Protein AF-A0A7Y2FXY5-F1 (afdb_monomer_lite)

Foldseek 3Di:
DDPPPDDDLVRQLVVLVVQLVVLLVVCLVVVDDDCPDPSNVSNLVSCLSNCDVQQPCLVPLQAFRPSNLVVLQLADFPLVVQAQEEAEDEPDCCVVDPFDWTARNVHGWTWGDPDRHYIYTHDDPPSVVSSSVSSSVSSVVSNVVSLQVLQADPVSHGDPLRVVLCCLVVPDCPDPRPVQSNLVSVCSSNVHDSVD

Radius of gyration: 19.38 Å; chains: 1; bounding box: 42×64×47 Å

Secondary structure (DSSP, 8-state):
-----PPPHHHHHHHHHHHHHHHHHHHHHHT---TTSHHHHHHHHHHHHH--GGGTTTT-SS---HHHHHHHHTTS-TTGGG-SEEEEE-SSSGGGSSPPEE--TTS---EEE-SSSEEEEE-SSTHHHHHHHHHHHHHHHHHHHHHHHHTB-TTSSB-HHHHHHHHHHHS-TTS---HHHHHHHHHHHHT--TT-

pLDDT: mean 89.62, std 10.59, range [41.66, 97.62]

Sequence (196 aa):
MGEFTSRTRAQESRAAIERIYIAMRHLFIRGSYKPMGVSGEALRKSLITLSPEIYGSIADEEKVEVNGLLYVMERLPQGIEECRYIRMVSREGLDNSHFKVITPPKRVRNCYRVDDEQMFIEMTRGRSDIYDILTHLTFIYNEAEKIRRNSLNLRGEPNQDWQKLEELVLGDGSKKIKDEQAYAYLSSILGRTYDE

Structure (mmCIF, N/CA/C/O backbone):
data_AF-A0A7Y2FXY5-F1
#
_entry.id   AF-A0A7Y2FXY5-F1
#
loop_
_atom_site.group_PDB
_atom_site.id
_atom_site.type_symbol
_atom_site.label_atom_id
_atom_site.label_alt_id
_atom_site.label_comp_id
_atom_site.label_asym_id
_atom_site.label_entity_id
_atom_site.label_seq_id
_atom_site.pdbx_PDB_ins_code
_atom_site.Cartn_x
_atom_site.Cartn_y
_atom_site.Cartn_z
_atom_site.occupancy
_atom_site.B_iso_or_equiv
_atom_site.auth_seq_id
_atom_site.auth_comp_id
_atom_site.auth_asym_id
_atom_site.auth_atom_id
_atom_site.pdbx_PDB_model_num
ATOM 1 N N . MET A 1 1 ? 9.613 39.578 17.117 1.00 41.66 1 MET A N 1
ATOM 2 C CA . MET A 1 1 ? 9.142 38.190 16.914 1.00 41.66 1 MET A CA 1
ATOM 3 C C . MET A 1 1 ? 8.723 38.079 15.464 1.00 41.66 1 MET A C 1
ATOM 5 O O . MET A 1 1 ? 7.822 38.802 15.073 1.00 41.66 1 MET A O 1
ATOM 9 N N . GLY A 1 2 ? 9.452 37.312 14.650 1.00 45.62 2 GLY A N 1
ATOM 10 C CA . GLY A 1 2 ? 9.095 37.132 13.242 1.00 45.62 2 GLY A CA 1
ATOM 11 C C . GLY A 1 2 ? 7.838 36.276 13.134 1.00 45.62 2 GLY A C 1
ATOM 12 O O . GLY A 1 2 ? 7.790 35.199 13.726 1.00 45.62 2 GLY A O 1
ATOM 13 N N . GLU A 1 3 ? 6.830 36.762 12.415 1.00 47.81 3 GLU A N 1
ATOM 14 C CA . GLU A 1 3 ? 5.676 35.962 12.014 1.00 47.81 3 GLU A CA 1
ATOM 15 C C . GLU A 1 3 ? 6.168 34.783 11.168 1.00 47.81 3 GLU A C 1
ATOM 17 O O . GLU A 1 3 ? 6.641 34.954 10.042 1.00 47.81 3 GLU A O 1
ATOM 22 N N . PHE A 1 4 ? 6.075 33.570 11.712 1.00 54.31 4 PHE A N 1
ATOM 23 C CA . PHE A 1 4 ? 6.178 32.360 10.908 1.00 54.31 4 PHE A CA 1
ATOM 24 C C . PHE A 1 4 ? 4.943 32.305 10.007 1.00 54.31 4 PHE A C 1
ATOM 26 O O . PHE A 1 4 ? 3.876 31.856 10.416 1.00 54.31 4 PHE A O 1
ATOM 33 N N . THR A 1 5 ? 5.079 32.790 8.776 1.00 60.00 5 THR A N 1
ATOM 34 C CA . THR A 1 5 ? 4.068 32.610 7.736 1.00 60.00 5 THR A CA 1
ATOM 35 C C . THR A 1 5 ? 3.964 31.116 7.435 1.00 60.00 5 THR A C 1
ATOM 37 O O . THR A 1 5 ? 4.888 30.512 6.884 1.00 60.00 5 THR A O 1
ATOM 40 N N . SER A 1 6 ? 2.856 30.490 7.843 1.00 71.00 6 SER A N 1
ATOM 41 C CA . SER A 1 6 ? 2.585 29.093 7.506 1.00 71.00 6 SER A CA 1
ATOM 42 C C . SER A 1 6 ? 2.530 28.956 5.988 1.00 71.00 6 SER A C 1
ATOM 44 O O . SER A 1 6 ? 1.876 29.756 5.312 1.00 71.00 6 SER A O 1
ATOM 46 N N . ARG A 1 7 ? 3.211 27.949 5.442 1.00 78.94 7 ARG A N 1
ATOM 47 C CA . ARG A 1 7 ? 3.185 27.688 4.000 1.00 78.94 7 ARG A CA 1
ATOM 48 C C . ARG A 1 7 ? 1.756 27.421 3.543 1.00 78.94 7 ARG A C 1
ATOM 50 O O . ARG A 1 7 ? 0.971 26.796 4.248 1.00 78.94 7 ARG A O 1
ATOM 57 N N . THR A 1 8 ? 1.424 27.873 2.340 1.00 89.69 8 THR A N 1
ATOM 58 C CA . THR A 1 8 ? 0.128 27.547 1.741 1.00 89.69 8 THR A CA 1
ATOM 59 C C . THR A 1 8 ? 0.109 26.086 1.287 1.00 89.69 8 THR A C 1
ATOM 61 O O . THR A 1 8 ? 1.143 25.532 0.903 1.00 89.69 8 THR A O 1
ATOM 64 N N . ARG A 1 9 ? -1.077 25.467 1.227 1.00 88.56 9 ARG A N 1
ATOM 65 C CA . ARG A 1 9 ? -1.250 24.089 0.726 1.00 88.56 9 ARG A CA 1
ATOM 66 C C . ARG A 1 9 ? -0.611 23.870 -0.652 1.00 88.56 9 ARG A C 1
ATOM 68 O O . ARG A 1 9 ? -0.025 22.821 -0.920 1.00 88.56 9 ARG A O 1
ATOM 75 N N . ALA A 1 10 ? -0.684 24.879 -1.520 1.00 89.94 10 ALA A N 1
ATOM 76 C CA . ALA A 1 10 ? -0.067 24.850 -2.842 1.00 89.94 10 ALA A CA 1
ATOM 77 C C . ALA A 1 10 ? 1.470 24.811 -2.771 1.00 89.94 10 ALA A C 1
ATOM 79 O O . ALA A 1 10 ? 2.103 24.068 -3.521 1.00 89.94 10 ALA A O 1
ATOM 80 N N . GLN A 1 11 ? 2.077 25.577 -1.859 1.00 91.81 11 GLN A N 1
ATOM 81 C CA . GLN A 1 11 ? 3.525 25.549 -1.631 1.00 91.81 11 GLN A CA 1
ATOM 82 C C . GLN A 1 11 ? 3.975 24.200 -1.062 1.00 91.81 11 GLN A C 1
ATOM 84 O O . GLN A 1 11 ? 4.981 23.654 -1.513 1.00 91.81 11 GLN A O 1
ATOM 89 N N . GLU A 1 12 ? 3.220 23.633 -0.120 1.00 92.19 12 GLU A N 1
ATOM 90 C CA . GLU A 1 12 ? 3.510 22.309 0.442 1.00 92.19 12 GLU A CA 1
ATOM 91 C C . GLU A 1 12 ? 3.426 21.203 -0.606 1.00 92.19 12 GLU A C 1
ATOM 93 O O . GLU A 1 12 ? 4.320 20.361 -0.678 1.00 92.19 12 GLU A O 1
ATOM 98 N N . SER A 1 13 ? 2.397 21.245 -1.455 1.00 92.62 13 SER A N 1
ATOM 99 C CA . SER A 1 13 ? 2.203 20.273 -2.534 1.00 92.62 13 SER A CA 1
ATOM 100 C C . SER A 1 13 ? 3.342 20.338 -3.552 1.00 92.62 13 SER A C 1
ATOM 102 O O . SER A 1 13 ? 3.905 19.306 -3.909 1.00 92.62 13 SER A O 1
ATOM 104 N N . ARG A 1 14 ? 3.756 21.545 -3.968 1.00 93.88 14 ARG A N 1
ATOM 105 C CA . ARG A 1 14 ? 4.912 21.727 -4.867 1.00 93.88 14 ARG A CA 1
ATOM 106 C C . ARG A 1 14 ? 6.199 21.182 -4.252 1.00 93.88 14 ARG A C 1
ATOM 108 O O . ARG A 1 14 ? 6.887 20.388 -4.887 1.00 93.88 14 ARG A O 1
ATOM 115 N N . ALA A 1 15 ? 6.475 21.530 -2.996 1.00 95.31 15 ALA A N 1
ATOM 116 C CA . ALA A 1 15 ? 7.649 21.027 -2.288 1.00 95.31 15 ALA A CA 1
ATOM 117 C C . ALA A 1 15 ? 7.614 19.496 -2.116 1.00 95.31 15 ALA A C 1
ATOM 119 O O . ALA A 1 15 ? 8.651 18.839 -2.188 1.00 95.31 15 ALA A O 1
ATOM 120 N N . ALA A 1 16 ? 6.435 18.907 -1.895 1.00 95.06 16 ALA A N 1
ATOM 121 C CA . ALA A 1 16 ? 6.270 17.460 -1.810 1.00 95.06 16 ALA A CA 1
ATOM 122 C C . ALA A 1 16 ? 6.549 16.771 -3.155 1.00 95.06 16 ALA A C 1
ATOM 124 O O . ALA A 1 16 ? 7.275 15.779 -3.174 1.00 95.06 16 ALA A O 1
ATOM 125 N N . ILE A 1 17 ? 6.052 17.318 -4.270 1.00 94.44 17 ILE A N 1
ATOM 126 C CA . ILE A 1 17 ? 6.331 16.812 -5.625 1.00 94.44 17 ILE A CA 1
ATOM 127 C C . ILE A 1 17 ? 7.835 16.833 -5.913 1.00 94.44 17 ILE A C 1
ATOM 129 O O . ILE A 1 17 ? 8.390 15.832 -6.366 1.00 94.44 17 ILE A O 1
ATOM 133 N N . GLU A 1 18 ? 8.515 17.938 -5.601 1.00 94.94 18 GLU A N 1
ATOM 134 C CA . GLU A 1 18 ? 9.968 18.050 -5.775 1.00 94.94 18 GLU A CA 1
ATOM 135 C C . GLU A 1 18 ? 10.722 17.009 -4.939 1.00 94.94 18 GLU A C 1
ATOM 137 O O . GLU A 1 18 ? 11.609 16.322 -5.453 1.00 94.94 18 GLU A O 1
ATOM 142 N N . ARG A 1 19 ? 10.340 16.827 -3.667 1.00 94.56 19 ARG A N 1
ATOM 143 C CA . ARG A 1 19 ? 10.942 15.805 -2.796 1.00 94.56 19 ARG A CA 1
ATOM 144 C C . ARG A 1 19 ? 10.714 14.389 -3.315 1.00 94.56 19 ARG A C 1
ATOM 146 O O . ARG A 1 19 ? 11.655 13.598 -3.299 1.00 94.56 19 ARG A O 1
ATOM 153 N N . ILE A 1 20 ? 9.507 14.074 -3.793 1.00 94.06 20 ILE A N 1
ATOM 154 C CA . ILE A 1 20 ? 9.190 12.780 -4.416 1.00 94.06 20 ILE A CA 1
ATOM 155 C C . ILE A 1 20 ? 10.102 12.553 -5.622 1.00 94.06 20 ILE A C 1
ATOM 157 O O . ILE A 1 20 ? 10.754 11.513 -5.704 1.00 94.06 20 ILE A O 1
ATOM 161 N N . TYR A 1 21 ? 10.206 13.537 -6.516 1.00 92.25 21 TYR A N 1
ATOM 162 C CA . TYR A 1 21 ? 11.034 13.438 -7.715 1.00 92.25 21 TYR A CA 1
ATOM 163 C C . TYR A 1 21 ? 12.514 13.198 -7.381 1.00 92.25 21 TYR A C 1
ATOM 165 O O . TYR A 1 21 ? 13.145 12.293 -7.933 1.00 92.25 21 TYR A O 1
ATOM 173 N N . ILE A 1 22 ? 13.062 13.961 -6.430 1.00 91.94 22 ILE A N 1
ATOM 174 C CA . ILE A 1 22 ? 14.447 13.804 -5.966 1.00 91.94 22 ILE A CA 1
ATOM 175 C C . ILE A 1 22 ? 14.650 12.414 -5.345 1.00 91.94 22 ILE A C 1
ATOM 177 O O . ILE A 1 22 ? 15.579 11.701 -5.733 1.00 91.94 22 ILE A O 1
ATOM 181 N N . ALA A 1 23 ? 13.769 11.992 -4.433 1.00 91.94 23 ALA A N 1
ATOM 182 C CA . ALA A 1 23 ? 13.853 10.686 -3.779 1.00 91.94 23 ALA A CA 1
ATOM 183 C C . ALA A 1 23 ? 13.800 9.537 -4.797 1.00 91.94 23 ALA A C 1
ATOM 185 O O . ALA A 1 23 ? 14.655 8.650 -4.771 1.00 91.94 23 ALA A O 1
ATOM 186 N N . MET A 1 24 ? 12.862 9.583 -5.746 1.00 91.88 24 MET A N 1
ATOM 187 C CA . MET A 1 24 ? 12.746 8.592 -6.816 1.00 91.88 24 MET A CA 1
ATOM 188 C C . MET A 1 24 ? 13.985 8.554 -7.715 1.00 91.88 24 MET A C 1
ATOM 190 O O . MET A 1 24 ? 14.428 7.470 -8.093 1.00 91.88 24 MET A O 1
ATOM 194 N N . ARG A 1 25 ? 14.593 9.706 -8.02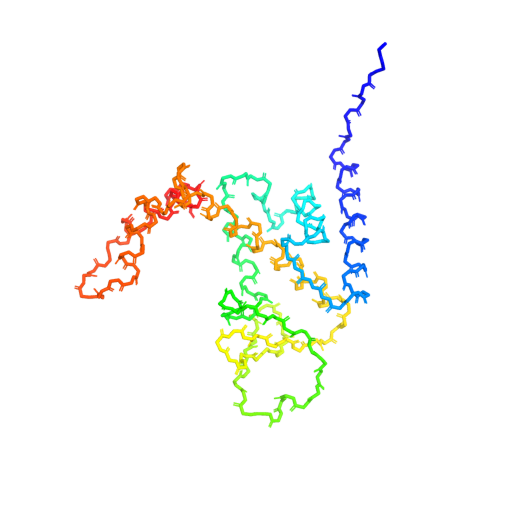9 1.00 90.88 25 ARG A N 1
ATOM 195 C CA . ARG A 1 25 ? 15.847 9.757 -8.798 1.00 90.88 25 ARG A CA 1
ATOM 196 C C . ARG A 1 25 ? 16.993 9.068 -8.054 1.00 90.88 25 ARG A C 1
ATOM 198 O O . ARG A 1 25 ? 17.746 8.318 -8.672 1.00 90.88 25 ARG A O 1
ATOM 205 N N . HIS A 1 26 ? 17.113 9.279 -6.744 1.00 89.75 26 HIS A N 1
ATOM 206 C CA . HIS A 1 26 ? 18.115 8.586 -5.931 1.00 89.75 26 HIS A CA 1
ATOM 207 C C . HIS A 1 26 ? 17.866 7.076 -5.860 1.00 89.75 26 HIS A C 1
ATOM 209 O O . HIS A 1 26 ? 18.810 6.300 -6.000 1.00 89.75 26 HIS A O 1
ATOM 215 N N . LEU A 1 27 ? 16.610 6.653 -5.690 1.00 89.50 27 LEU A N 1
ATOM 216 C CA . LEU A 1 27 ? 16.233 5.236 -5.691 1.00 89.50 27 LEU A CA 1
ATOM 217 C C . LEU A 1 27 ? 16.549 4.567 -7.032 1.00 89.50 27 LEU A C 1
ATOM 219 O O . LEU A 1 27 ? 17.080 3.460 -7.044 1.00 89.50 27 LEU A O 1
ATOM 223 N N . PHE A 1 28 ? 16.296 5.262 -8.144 1.00 87.94 28 PHE A N 1
ATOM 224 C CA . PHE A 1 28 ? 16.641 4.792 -9.484 1.00 87.94 28 PHE A CA 1
ATOM 225 C C . PHE A 1 28 ? 18.149 4.555 -9.636 1.00 87.94 28 PHE A C 1
ATOM 227 O O . PHE A 1 28 ? 18.553 3.487 -10.078 1.00 87.94 28 PHE A O 1
ATOM 234 N N . ILE A 1 29 ? 18.982 5.518 -9.223 1.00 87.50 29 ILE A N 1
ATOM 235 C CA . ILE A 1 29 ? 20.450 5.387 -9.285 1.00 87.50 29 ILE A CA 1
ATOM 236 C C . ILE A 1 29 ? 20.939 4.243 -8.385 1.00 87.50 29 ILE A C 1
ATOM 238 O O . ILE A 1 29 ? 21.861 3.519 -8.745 1.00 87.50 29 ILE A O 1
ATOM 242 N N . ARG A 1 30 ? 20.319 4.073 -7.213 1.00 89.12 30 ARG A N 1
ATOM 243 C CA . ARG A 1 30 ? 20.680 3.032 -6.244 1.00 89.12 30 ARG A CA 1
ATOM 244 C C . ARG A 1 30 ? 20.240 1.627 -6.672 1.00 89.12 30 ARG A C 1
ATOM 246 O O . ARG A 1 30 ? 20.821 0.652 -6.205 1.00 89.12 30 ARG A O 1
ATOM 253 N N . GLY A 1 31 ? 19.181 1.513 -7.474 1.00 89.12 31 GLY A N 1
ATOM 254 C CA . GLY A 1 31 ? 18.621 0.233 -7.920 1.00 89.12 31 GLY A CA 1
ATOM 255 C C . GLY A 1 31 ? 17.929 -0.584 -6.820 1.00 89.12 31 GLY A C 1
ATOM 256 O O . GLY A 1 31 ? 17.706 -1.777 -6.991 1.00 89.12 31 GLY A O 1
ATOM 257 N N . SER A 1 32 ? 17.607 0.018 -5.669 1.00 89.44 32 SER A N 1
ATOM 258 C CA . SER A 1 32 ? 16.889 -0.667 -4.586 1.00 89.44 32 SER A CA 1
ATOM 259 C C . SER A 1 32 ? 16.031 0.288 -3.761 1.00 89.44 32 SER A C 1
ATOM 261 O O . SER A 1 32 ? 16.403 1.437 -3.513 1.00 89.44 32 SER A O 1
ATOM 263 N N . TYR A 1 33 ? 14.882 -0.214 -3.306 1.00 91.44 33 TYR A N 1
ATOM 264 C CA . TYR A 1 33 ? 13.920 0.508 -2.481 1.00 91.44 33 TYR A CA 1
ATOM 265 C C . TYR A 1 33 ? 13.570 -0.318 -1.243 1.00 91.44 33 TYR A C 1
ATOM 267 O O . TYR A 1 33 ? 13.284 -1.507 -1.336 1.00 91.44 33 TYR A O 1
ATOM 275 N N . LYS A 1 34 ? 13.620 0.327 -0.075 1.00 91.25 34 LYS A N 1
ATOM 276 C CA . LYS A 1 34 ? 13.158 -0.225 1.201 1.00 91.25 34 LYS A CA 1
ATOM 277 C C . LYS A 1 34 ? 12.239 0.816 1.842 1.00 91.25 34 LYS A C 1
ATOM 279 O O . LYS A 1 34 ? 12.764 1.863 2.229 1.00 91.25 34 LYS A O 1
ATOM 284 N N . PRO A 1 35 ? 10.926 0.561 1.965 1.00 86.81 35 PRO A N 1
ATOM 285 C CA . PRO A 1 35 ? 9.965 1.529 2.501 1.00 86.81 35 PRO A CA 1
ATOM 286 C C . PRO A 1 35 ? 10.348 2.077 3.879 1.00 86.81 35 PRO A C 1
ATOM 288 O O . PRO A 1 35 ? 10.271 3.279 4.099 1.00 86.81 35 PRO A O 1
ATOM 291 N N . MET A 1 36 ? 10.850 1.211 4.767 1.00 85.75 36 MET A N 1
ATOM 292 C CA . MET A 1 36 ? 11.303 1.573 6.121 1.00 85.75 36 MET A CA 1
ATOM 293 C C . MET A 1 36 ? 12.760 2.070 6.184 1.00 85.75 36 MET A C 1
ATOM 295 O O . MET A 1 36 ? 13.299 2.302 7.261 1.00 85.75 36 MET A O 1
ATOM 299 N N . GLY A 1 37 ? 13.445 2.196 5.044 1.00 86.50 37 GLY A N 1
ATOM 300 C CA . GLY A 1 37 ? 14.784 2.783 4.979 1.00 86.50 37 GLY A CA 1
ATOM 301 C C . GLY A 1 37 ? 14.734 4.307 4.851 1.00 86.50 37 GLY A C 1
ATOM 302 O O . GLY A 1 37 ? 13.708 4.868 4.485 1.00 86.50 37 GLY A O 1
ATOM 303 N N . VAL A 1 38 ? 15.870 4.986 5.044 1.00 80.75 38 VAL A N 1
ATOM 304 C CA . VAL A 1 38 ? 15.972 6.464 4.988 1.00 80.75 38 VAL A CA 1
ATOM 305 C C . VAL A 1 38 ? 15.343 7.066 3.720 1.00 80.75 38 VAL A C 1
ATOM 307 O O . VAL A 1 38 ? 14.570 8.017 3.790 1.00 80.75 38 VAL A O 1
ATOM 310 N N . SER A 1 39 ? 15.640 6.500 2.545 1.00 75.50 39 SER A N 1
ATOM 311 C CA . SER A 1 39 ? 15.075 6.972 1.271 1.00 75.50 39 SER A CA 1
ATOM 312 C C . SER A 1 39 ? 13.587 6.638 1.113 1.00 75.50 39 SER A C 1
ATOM 314 O O . SER A 1 39 ? 12.874 7.367 0.428 1.00 75.50 39 SER A O 1
ATOM 316 N N . GLY A 1 40 ? 13.119 5.548 1.731 1.00 88.25 40 GLY A N 1
ATOM 317 C CA . GLY A 1 40 ? 11.709 5.172 1.721 1.00 88.25 40 GLY A CA 1
ATOM 318 C C . GLY A 1 40 ? 10.871 6.075 2.611 1.00 88.25 40 GLY A C 1
ATOM 319 O O . GLY A 1 40 ? 9.837 6.565 2.171 1.00 88.25 40 GLY A O 1
ATOM 320 N N . GLU A 1 41 ? 11.392 6.416 3.784 1.00 91.06 41 GLU A N 1
ATOM 321 C CA . GLU A 1 41 ? 10.775 7.352 4.719 1.00 91.06 41 GLU A CA 1
ATOM 322 C C . GLU A 1 41 ? 10.542 8.732 4.087 1.00 91.06 41 GLU A C 1
ATOM 324 O O . GLU A 1 41 ? 9.465 9.317 4.215 1.00 91.06 41 GLU A O 1
ATOM 329 N N . ALA A 1 42 ? 11.525 9.237 3.332 1.00 91.38 42 ALA A N 1
ATOM 330 C CA . ALA A 1 42 ? 11.392 10.496 2.601 1.00 91.38 42 ALA A CA 1
ATOM 331 C C . ALA A 1 42 ? 10.257 10.452 1.560 1.00 91.38 42 ALA A C 1
ATOM 333 O O . ALA A 1 42 ? 9.497 11.418 1.430 1.00 91.38 42 ALA A O 1
ATOM 334 N N . LEU A 1 43 ? 10.128 9.332 0.839 1.00 94.12 43 LEU A N 1
ATOM 335 C CA . LEU A 1 43 ? 9.079 9.134 -0.159 1.00 94.12 43 LEU A CA 1
ATOM 336 C C . LEU A 1 43 ? 7.698 8.996 0.499 1.00 94.12 43 LEU A C 1
ATOM 338 O O . LEU A 1 43 ? 6.764 9.676 0.079 1.00 94.12 43 LEU A O 1
ATOM 342 N N . ARG A 1 44 ? 7.588 8.206 1.575 1.00 95.12 44 ARG A N 1
ATOM 343 C CA . ARG A 1 44 ? 6.360 8.025 2.368 1.00 95.12 44 ARG A CA 1
ATOM 344 C C . ARG A 1 44 ? 5.820 9.347 2.901 1.00 95.12 44 ARG A C 1
ATOM 346 O O . ARG A 1 44 ? 4.678 9.702 2.613 1.00 95.12 44 ARG A O 1
ATOM 353 N N . LYS A 1 45 ? 6.657 10.112 3.612 1.00 94.75 45 LYS A N 1
ATOM 354 C CA . LYS A 1 45 ? 6.284 11.420 4.179 1.00 94.75 45 LYS A CA 1
ATOM 355 C C . LYS A 1 45 ? 5.883 12.419 3.106 1.00 94.75 45 LYS A C 1
ATOM 357 O O . LYS A 1 45 ? 4.929 13.174 3.287 1.00 94.75 45 LYS A O 1
ATOM 362 N N . SER A 1 46 ? 6.600 12.430 1.983 1.00 95.56 46 SER A N 1
ATOM 363 C CA . SER A 1 46 ? 6.273 13.336 0.884 1.00 95.56 46 SER A CA 1
ATOM 364 C C . SER A 1 46 ? 4.966 12.944 0.198 1.00 95.56 46 SER A C 1
ATOM 366 O O . SER A 1 46 ? 4.205 13.838 -0.152 1.00 95.56 46 SER A O 1
ATOM 368 N N . LEU A 1 47 ? 4.658 11.649 0.075 1.00 95.81 47 LEU A N 1
ATOM 369 C CA . LEU A 1 47 ? 3.378 11.180 -0.459 1.00 95.81 47 LEU A CA 1
ATOM 370 C C . LEU A 1 47 ? 2.202 11.551 0.459 1.00 95.81 47 LEU A C 1
ATOM 372 O O . LEU A 1 47 ? 1.202 12.065 -0.032 1.00 95.81 47 LEU A O 1
ATOM 376 N N . ILE A 1 48 ? 2.354 11.384 1.778 1.00 95.94 48 ILE A N 1
ATOM 377 C CA . ILE A 1 48 ? 1.368 11.838 2.777 1.00 95.94 48 ILE A CA 1
ATOM 378 C C . ILE A 1 48 ? 1.177 13.356 2.694 1.00 95.94 48 ILE A C 1
ATOM 380 O O . ILE A 1 48 ? 0.054 13.836 2.604 1.00 95.94 48 ILE A O 1
ATOM 384 N N . THR A 1 49 ? 2.276 14.120 2.646 1.00 95.94 49 THR A N 1
ATOM 385 C CA . THR A 1 49 ? 2.211 15.586 2.514 1.00 95.94 49 THR A CA 1
ATOM 386 C C . THR A 1 49 ? 1.487 15.984 1.233 1.00 95.94 49 THR A C 1
ATOM 388 O O . THR A 1 49 ? 0.655 16.889 1.250 1.00 95.94 49 THR A O 1
ATOM 391 N N . LEU A 1 50 ? 1.792 15.320 0.115 1.00 95.88 50 LEU A N 1
ATOM 392 C CA . LEU A 1 50 ? 1.144 15.580 -1.165 1.00 95.88 50 LEU A CA 1
ATOM 393 C C . LEU A 1 50 ? -0.359 15.293 -1.097 1.00 95.88 50 LEU A C 1
ATOM 395 O O . LEU A 1 50 ? -1.121 16.031 -1.711 1.00 95.88 50 LEU A O 1
ATOM 399 N N . SER A 1 51 ? -0.768 14.277 -0.328 1.00 94.56 51 SER A N 1
ATOM 400 C CA . SER A 1 51 ? -2.148 13.793 -0.194 1.00 94.56 51 SER A CA 1
ATOM 401 C C . SER A 1 51 ? -2.900 13.823 -1.531 1.00 94.56 51 SER A C 1
ATOM 403 O O . SER A 1 51 ? -3.830 14.619 -1.684 1.00 94.56 51 SER A O 1
ATOM 405 N N . PRO A 1 52 ? -2.449 13.050 -2.543 1.00 93.25 52 PRO A N 1
ATOM 406 C CA . PRO A 1 52 ? -3.093 13.038 -3.851 1.00 93.25 52 PRO A CA 1
ATOM 407 C C . PRO A 1 52 ? -4.581 12.719 -3.724 1.00 93.25 52 PRO A C 1
ATOM 409 O O . PRO A 1 52 ? -4.951 11.856 -2.938 1.00 93.25 52 PRO A O 1
ATOM 412 N N . GLU A 1 53 ? -5.415 13.344 -4.552 1.00 92.12 53 GLU A N 1
ATOM 413 C CA . GLU A 1 53 ? -6.874 13.147 -4.537 1.00 92.12 53 GLU A CA 1
ATOM 414 C C . GLU A 1 53 ? -7.282 11.669 -4.663 1.00 92.12 53 GLU A C 1
ATOM 416 O O . GLU A 1 53 ? -8.189 11.206 -3.982 1.00 92.12 53 GLU A O 1
ATOM 421 N N . ILE A 1 54 ? -6.548 10.897 -5.471 1.00 89.50 54 ILE A N 1
ATOM 422 C CA . ILE A 1 54 ? -6.772 9.454 -5.657 1.00 89.50 54 ILE A CA 1
ATOM 423 C C . ILE A 1 54 ? -6.483 8.606 -4.404 1.00 89.50 54 ILE A C 1
ATOM 425 O O . ILE A 1 54 ? -6.837 7.432 -4.372 1.00 89.50 54 ILE A O 1
ATOM 429 N N . TYR A 1 55 ? -5.815 9.177 -3.399 1.00 91.12 55 TYR A N 1
ATOM 430 C CA . TYR A 1 55 ? -5.466 8.549 -2.126 1.00 91.12 55 TYR A CA 1
ATOM 431 C C . TYR A 1 55 ? -6.102 9.339 -0.971 1.00 91.12 55 TYR A C 1
ATOM 433 O O . TYR A 1 55 ? -5.414 9.713 -0.025 1.00 91.12 55 TYR A O 1
ATOM 441 N N . GLY A 1 56 ? -7.403 9.623 -1.088 1.00 89.25 56 GLY A N 1
ATOM 442 C CA . GLY A 1 56 ? -8.213 10.478 -0.209 1.00 89.25 56 GLY A CA 1
ATOM 443 C C . GLY A 1 56 ? -7.724 10.626 1.237 1.00 89.25 56 GLY A C 1
ATOM 444 O O . GLY A 1 56 ? -7.209 11.683 1.603 1.00 89.25 56 GLY A O 1
ATOM 445 N N . SER A 1 57 ? -7.859 9.579 2.055 1.00 94.12 57 SER A N 1
ATOM 446 C CA . SER A 1 57 ? -7.525 9.567 3.486 1.00 94.12 57 SER A CA 1
ATOM 447 C C . SER A 1 57 ? -6.084 9.150 3.797 1.00 94.12 57 SER A C 1
ATOM 449 O O . SER A 1 57 ? -5.785 8.764 4.925 1.00 94.12 57 SER A O 1
ATOM 451 N N . ILE A 1 58 ? -5.149 9.225 2.844 1.00 95.50 58 ILE A N 1
ATOM 452 C CA . ILE A 1 58 ? -3.749 8.822 3.081 1.00 95.50 58 ILE A CA 1
ATOM 453 C C . ILE A 1 58 ? -3.099 9.584 4.246 1.00 95.50 58 ILE A C 1
ATOM 455 O O . ILE A 1 58 ? -2.259 9.022 4.945 1.00 95.50 58 ILE A O 1
ATOM 459 N N . ALA A 1 59 ? -3.492 10.842 4.462 1.00 95.56 59 ALA A N 1
ATOM 460 C CA . ALA A 1 59 ? -2.981 11.682 5.542 1.00 95.56 59 ALA A CA 1
ATOM 461 C C . ALA A 1 59 ? -3.691 11.481 6.889 1.00 95.56 59 ALA A C 1
ATOM 463 O O . ALA A 1 59 ? -3.200 11.986 7.896 1.00 95.56 59 ALA A O 1
ATOM 464 N N . ASP A 1 60 ? -4.812 10.759 6.916 1.00 96.25 60 ASP A N 1
ATOM 465 C CA . ASP A 1 60 ? -5.453 10.348 8.161 1.00 96.25 60 ASP A CA 1
ATOM 466 C C . ASP A 1 60 ? -4.623 9.231 8.800 1.00 96.25 60 ASP A C 1
ATOM 468 O O . ASP A 1 60 ? -4.216 8.280 8.126 1.00 96.25 60 ASP A O 1
ATOM 472 N N . GLU A 1 61 ? -4.321 9.362 10.087 1.00 92.75 61 GLU A N 1
ATOM 473 C CA . GLU A 1 61 ? -3.501 8.380 10.783 1.00 92.75 61 GLU A CA 1
ATOM 474 C C . GLU A 1 61 ? -4.283 7.088 11.056 1.00 92.75 61 GLU A C 1
ATOM 476 O O . GLU A 1 61 ? -3.718 6.001 10.972 1.00 92.75 61 GLU A O 1
ATOM 481 N N . GLU A 1 62 ? -5.578 7.155 11.327 1.00 93.56 62 GLU A N 1
ATOM 482 C CA . GLU A 1 62 ? -6.352 5.975 11.728 1.00 93.56 62 GLU A CA 1
ATOM 483 C C . GLU A 1 62 ? -7.151 5.401 10.558 1.00 93.56 62 GLU A C 1
ATOM 485 O O . GLU A 1 62 ? -7.271 4.181 10.440 1.00 93.56 62 GLU A O 1
ATOM 490 N N . LYS A 1 63 ? -7.640 6.251 9.646 1.00 97.12 63 LYS A N 1
ATOM 491 C CA . LYS A 1 63 ? -8.492 5.813 8.534 1.00 97.12 63 LYS A CA 1
ATOM 492 C C . LYS A 1 63 ? -7.692 5.241 7.372 1.00 97.12 63 LYS A C 1
ATOM 494 O O . LYS A 1 63 ? -6.974 5.953 6.655 1.00 97.12 63 LYS A O 1
ATOM 499 N N . VAL A 1 64 ? -7.909 3.957 7.119 1.00 97.50 64 VAL A N 1
ATOM 500 C CA . VAL A 1 64 ? -7.390 3.263 5.941 1.00 97.50 64 VAL A CA 1
ATOM 501 C C . VAL A 1 64 ? -8.111 3.752 4.683 1.00 97.50 64 VAL A C 1
ATOM 503 O O . VAL A 1 64 ? -9.336 3.892 4.656 1.00 97.50 64 VAL A O 1
ATOM 506 N N . GLU A 1 65 ? -7.357 4.034 3.624 1.00 97.19 65 GLU A N 1
ATOM 507 C CA . GLU A 1 65 ? -7.875 4.505 2.337 1.00 97.19 65 GLU A CA 1
ATOM 508 C C . GLU A 1 65 ? -8.284 3.327 1.432 1.00 97.19 65 GLU A C 1
ATOM 510 O O . GLU A 1 65 ? -7.512 2.854 0.595 1.00 97.19 65 GLU A O 1
ATOM 515 N N . VAL A 1 66 ? -9.518 2.847 1.612 1.00 94.81 66 VAL A N 1
ATOM 516 C CA . VAL A 1 66 ? -10.063 1.661 0.926 1.00 94.81 66 VAL A CA 1
ATOM 517 C C . VAL A 1 66 ? -10.160 1.848 -0.594 1.00 94.81 66 VAL A C 1
ATOM 519 O O . VAL A 1 66 ? -9.798 0.941 -1.347 1.00 94.81 66 VAL A O 1
ATOM 522 N N . ASN A 1 67 ? -10.569 3.025 -1.080 1.00 95.12 67 ASN A N 1
ATOM 523 C CA . ASN A 1 67 ? -10.668 3.274 -2.523 1.00 95.12 67 ASN A CA 1
ATOM 524 C C . ASN A 1 67 ? -9.283 3.348 -3.167 1.00 95.12 67 ASN A C 1
ATOM 526 O O . ASN A 1 67 ? -9.083 2.854 -4.279 1.00 95.12 67 ASN A O 1
ATOM 530 N N . GLY A 1 68 ? -8.308 3.923 -2.461 1.00 96.38 68 GLY A N 1
ATOM 531 C CA . GLY A 1 68 ? -6.912 3.902 -2.890 1.00 96.38 68 GLY A CA 1
ATOM 532 C C . GLY A 1 68 ? -6.339 2.482 -2.933 1.00 96.38 68 GLY A C 1
ATOM 533 O O . GLY A 1 68 ? -5.650 2.140 -3.897 1.00 96.38 68 GLY A O 1
ATOM 534 N N . LEU A 1 69 ? -6.657 1.631 -1.947 1.00 96.00 69 LEU A N 1
ATOM 535 C CA . LEU A 1 69 ? -6.265 0.215 -1.957 1.00 96.00 69 LEU A CA 1
ATOM 536 C C . LEU A 1 69 ? -6.842 -0.506 -3.176 1.00 96.00 69 LEU A C 1
ATOM 538 O O . LEU A 1 69 ? -6.077 -1.119 -3.920 1.00 96.00 69 LEU A O 1
ATOM 542 N N . LEU A 1 70 ? -8.139 -0.347 -3.453 1.00 94.94 70 LEU A N 1
ATOM 543 C CA . LEU A 1 70 ? -8.768 -0.894 -4.658 1.00 94.94 70 LEU A CA 1
ATOM 544 C C . LEU A 1 70 ? -8.081 -0.386 -5.937 1.00 94.94 70 LEU A C 1
ATOM 546 O O . LEU A 1 70 ? -7.697 -1.174 -6.803 1.00 94.94 70 LEU A O 1
ATOM 550 N N . TYR A 1 71 ? -7.858 0.927 -6.039 1.00 95.75 71 TYR A N 1
ATOM 551 C CA . TYR A 1 71 ? -7.191 1.549 -7.184 1.00 95.75 71 TYR A CA 1
ATOM 552 C C . TYR A 1 71 ? -5.803 0.949 -7.450 1.00 95.75 71 TYR A C 1
ATOM 554 O O . TYR A 1 71 ? -5.417 0.768 -8.614 1.00 95.75 71 TYR A O 1
ATOM 562 N N . VAL A 1 72 ? -5.044 0.663 -6.389 1.00 96.31 72 VAL A N 1
ATOM 563 C CA . VAL A 1 72 ? -3.705 0.077 -6.481 1.00 96.31 72 VAL A CA 1
ATOM 564 C C . VAL A 1 72 ? -3.757 -1.423 -6.782 1.00 96.31 72 VAL A C 1
ATOM 566 O O . VAL A 1 72 ? -2.983 -1.881 -7.625 1.00 96.3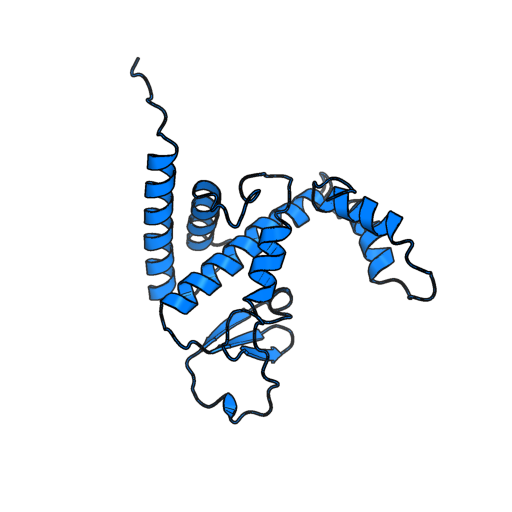1 72 VAL A O 1
ATOM 569 N N . MET A 1 73 ? -4.677 -2.174 -6.172 1.00 94.69 73 MET A N 1
ATOM 570 C CA . MET A 1 73 ? -4.867 -3.608 -6.441 1.00 94.69 73 MET A CA 1
ATOM 571 C C . MET A 1 73 ? -5.189 -3.878 -7.916 1.00 94.69 73 MET A C 1
ATOM 573 O O . MET A 1 73 ? -4.714 -4.849 -8.493 1.00 94.69 73 MET A O 1
ATOM 577 N N . GLU A 1 74 ? -5.904 -2.974 -8.586 1.00 95.62 74 GLU A N 1
ATOM 578 C CA . GLU A 1 74 ? -6.160 -3.078 -10.029 1.00 95.62 74 GLU A CA 1
ATOM 579 C C . GLU A 1 74 ? -4.918 -2.805 -10.909 1.00 95.62 74 GLU A C 1
ATOM 581 O O . GLU A 1 74 ? -4.962 -3.003 -12.127 1.00 95.62 74 GLU A O 1
ATOM 586 N N . ARG A 1 75 ? -3.818 -2.296 -10.341 1.00 96.25 75 ARG A N 1
ATOM 587 C CA . ARG A 1 75 ? -2.614 -1.835 -11.069 1.00 96.25 75 ARG A CA 1
ATOM 588 C C . ARG A 1 75 ? -1.344 -2.604 -10.721 1.00 96.25 75 ARG A C 1
ATOM 590 O O . ARG A 1 75 ? -0.353 -2.503 -11.456 1.00 96.25 75 ARG A O 1
ATOM 597 N N . LEU A 1 76 ? -1.364 -3.364 -9.637 1.00 96.88 76 LEU A N 1
ATOM 598 C CA . LEU A 1 76 ? -0.300 -4.273 -9.236 1.00 96.88 76 LEU A CA 1
ATOM 599 C C . LEU A 1 76 ? -0.711 -5.732 -9.495 1.00 96.88 76 LEU A C 1
ATOM 601 O O . LEU A 1 76 ? -1.899 -6.022 -9.615 1.00 96.88 76 LEU A O 1
ATOM 605 N N . PRO A 1 77 ? 0.252 -6.654 -9.663 1.00 96.56 77 PRO A N 1
ATOM 606 C CA . PRO A 1 77 ? -0.071 -8.068 -9.807 1.00 96.56 77 PRO A CA 1
ATOM 607 C C . PRO A 1 77 ? -0.642 -8.627 -8.502 1.00 96.56 77 PRO A C 1
ATOM 609 O O . PRO A 1 77 ? -0.155 -8.300 -7.423 1.00 96.56 77 PRO A O 1
ATOM 612 N N . GLN A 1 78 ? -1.646 -9.495 -8.614 1.00 95.50 78 GLN A N 1
ATOM 613 C CA . GLN A 1 78 ? -2.215 -10.213 -7.473 1.00 95.50 78 GLN A CA 1
ATOM 614 C C . GLN A 1 78 ? -1.137 -11.036 -6.744 1.00 95.50 78 GLN A C 1
ATOM 616 O O . GLN A 1 78 ? -0.314 -11.683 -7.400 1.00 95.50 78 GLN A O 1
ATOM 621 N N . GLY A 1 79 ? -1.161 -11.030 -5.407 1.00 94.19 79 GLY A N 1
ATOM 622 C CA . GLY A 1 79 ? -0.206 -11.752 -4.564 1.00 94.19 79 GLY A CA 1
ATOM 623 C C . GLY A 1 79 ? 1.117 -11.014 -4.349 1.00 94.19 79 GLY A C 1
ATOM 624 O O . GLY A 1 79 ? 2.034 -11.572 -3.754 1.00 94.19 79 GLY A O 1
ATOM 625 N N . ILE A 1 80 ? 1.255 -9.771 -4.827 1.00 95.56 80 ILE A N 1
ATOM 626 C CA . ILE A 1 80 ? 2.458 -8.956 -4.592 1.00 95.56 80 ILE A CA 1
ATOM 627 C C . ILE A 1 80 ? 2.659 -8.634 -3.108 1.00 95.56 80 ILE A C 1
ATOM 629 O O . ILE A 1 80 ? 3.792 -8.499 -2.657 1.00 95.56 80 ILE A O 1
ATOM 633 N N . GLU A 1 81 ? 1.563 -8.513 -2.366 1.00 93.06 81 GLU A N 1
ATOM 634 C CA . GLU A 1 81 ? 1.496 -8.234 -0.934 1.00 93.06 81 GLU A CA 1
ATOM 635 C C . GLU A 1 81 ? 2.060 -9.369 -0.072 1.00 93.06 81 GLU A C 1
ATOM 637 O O . GLU A 1 81 ? 2.497 -9.127 1.051 1.00 93.06 81 GLU A O 1
ATOM 642 N N . GLU A 1 82 ? 2.112 -10.585 -0.616 1.00 94.00 82 GLU A N 1
ATOM 643 C CA . GLU A 1 82 ? 2.713 -11.755 0.028 1.00 94.00 82 GLU A CA 1
ATOM 644 C C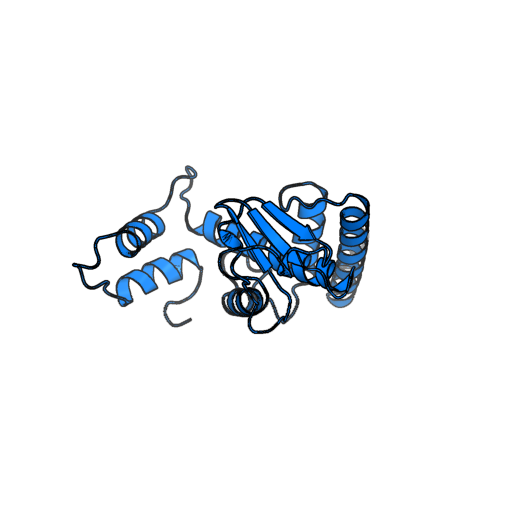 . GLU A 1 82 ? 4.220 -11.863 -0.264 1.00 94.00 82 GLU A C 1
ATOM 646 O O . GLU A 1 82 ? 4.941 -12.598 0.408 1.00 94.00 82 GLU A O 1
ATOM 651 N N . CYS A 1 83 ? 4.723 -11.127 -1.260 1.00 95.31 83 CYS A N 1
ATOM 652 C CA . CYS A 1 83 ? 6.113 -11.214 -1.687 1.00 95.31 83 CYS A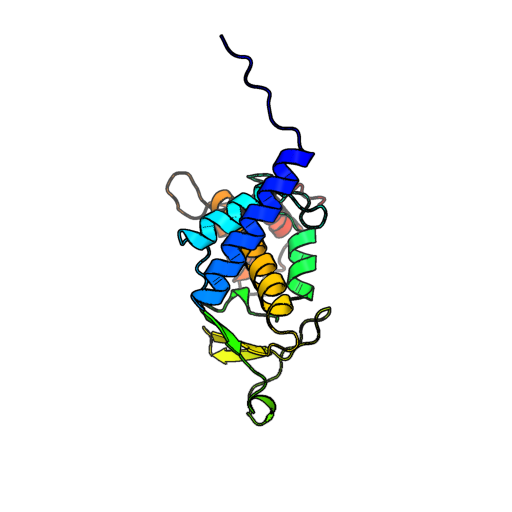 CA 1
ATOM 653 C C . CYS A 1 83 ? 7.021 -10.280 -0.879 1.00 95.31 83 CYS A C 1
ATOM 655 O O . CYS A 1 83 ? 6.832 -9.064 -0.804 1.00 95.31 83 CYS A O 1
ATOM 657 N N . ARG A 1 84 ? 8.114 -10.840 -0.359 1.00 93.69 84 ARG A N 1
ATOM 658 C CA . ARG A 1 84 ? 9.180 -10.098 0.321 1.00 93.69 84 ARG A CA 1
ATOM 659 C C . ARG A 1 84 ? 10.045 -9.283 -0.641 1.00 93.69 84 ARG A C 1
ATOM 661 O O . ARG A 1 84 ? 10.566 -8.229 -0.265 1.00 93.69 84 ARG A O 1
ATOM 668 N N . TYR A 1 85 ? 10.237 -9.774 -1.863 1.00 95.31 85 TYR A N 1
ATOM 669 C CA . TYR A 1 85 ? 11.083 -9.145 -2.869 1.00 95.31 85 TYR A CA 1
ATOM 670 C C . TYR A 1 85 ? 10.313 -8.917 -4.163 1.00 95.31 85 TYR A C 1
ATOM 672 O O . TYR A 1 85 ? 9.786 -9.840 -4.776 1.00 95.31 85 TYR A O 1
ATOM 680 N N . ILE A 1 86 ? 10.324 -7.669 -4.621 1.00 95.88 86 ILE A N 1
ATOM 681 C CA . ILE A 1 86 ? 9.736 -7.271 -5.896 1.00 95.88 86 ILE A CA 1
ATOM 682 C C . ILE A 1 86 ? 10.879 -6.845 -6.811 1.00 95.88 86 ILE A C 1
ATOM 684 O O . ILE A 1 86 ? 11.594 -5.881 -6.520 1.00 95.88 86 ILE A O 1
ATOM 688 N N . ARG A 1 87 ? 11.078 -7.578 -7.906 1.00 94.81 87 ARG A N 1
ATOM 689 C CA . ARG A 1 87 ? 12.125 -7.310 -8.894 1.00 94.81 87 ARG A CA 1
ATOM 690 C C . ARG A 1 87 ? 11.513 -6.724 -10.150 1.00 94.81 87 ARG A C 1
ATOM 692 O O . ARG A 1 87 ? 10.661 -7.333 -10.781 1.00 94.81 87 ARG A O 1
ATOM 699 N N . MET A 1 88 ? 11.980 -5.545 -10.526 1.00 93.62 88 MET A N 1
ATOM 700 C CA . MET A 1 88 ? 11.638 -4.937 -11.804 1.00 93.62 88 MET A CA 1
ATOM 701 C C . MET A 1 88 ? 12.689 -5.371 -12.826 1.00 93.62 88 MET A C 1
ATOM 703 O O . MET A 1 88 ? 13.879 -5.133 -12.612 1.00 93.62 88 MET A O 1
ATOM 707 N N . VAL A 1 89 ? 12.260 -6.050 -13.886 1.00 91.62 89 VAL A N 1
ATOM 708 C CA . VAL A 1 89 ? 13.145 -6.700 -14.866 1.00 91.62 89 VAL A CA 1
ATOM 709 C C . VAL A 1 89 ? 12.867 -6.186 -16.275 1.00 91.62 89 VAL A C 1
ATOM 711 O O . VAL A 1 89 ? 11.764 -5.726 -16.576 1.00 91.62 89 VAL A O 1
ATOM 714 N N . SER A 1 90 ? 13.872 -6.237 -17.147 1.00 86.81 90 SER A N 1
ATOM 715 C CA . SER A 1 90 ? 13.675 -6.063 -18.585 1.00 86.81 90 SER A CA 1
ATOM 716 C C . SER A 1 90 ? 12.914 -7.261 -19.160 1.00 86.81 90 SER A C 1
ATOM 718 O O . SER A 1 90 ? 12.859 -8.340 -18.567 1.00 86.81 90 SER A O 1
ATOM 720 N N . ARG A 1 91 ? 12.320 -7.071 -20.341 1.00 78.69 91 ARG A N 1
ATOM 721 C CA . ARG A 1 91 ? 11.682 -8.143 -21.109 1.00 78.69 91 ARG A CA 1
ATOM 722 C C . ARG A 1 91 ? 12.755 -9.035 -21.747 1.00 78.69 91 ARG A C 1
ATOM 724 O O . ARG A 1 91 ? 13.027 -8.934 -22.939 1.00 78.69 91 ARG A O 1
ATOM 731 N N . GLU A 1 92 ? 13.405 -9.853 -20.928 1.00 68.56 92 GLU A N 1
ATOM 732 C CA . GLU A 1 92 ? 14.500 -10.747 -21.322 1.00 68.56 92 GLU A CA 1
ATOM 733 C C . GLU A 1 92 ? 14.099 -12.215 -21.133 1.00 68.56 92 GLU A C 1
ATOM 735 O O . GLU A 1 92 ? 14.559 -12.898 -20.223 1.00 68.56 92 GLU A O 1
ATOM 740 N N . GLY A 1 93 ? 13.216 -12.718 -21.999 1.00 66.12 93 GLY A N 1
ATOM 741 C CA . GLY A 1 93 ? 13.023 -14.160 -22.185 1.00 66.12 93 GLY A CA 1
ATOM 742 C C . GLY A 1 93 ? 12.203 -14.895 -21.118 1.00 66.12 93 GLY A C 1
ATOM 743 O O . GLY A 1 93 ? 12.021 -16.105 -21.251 1.00 66.12 93 GLY A O 1
ATOM 744 N N . LEU A 1 94 ? 11.688 -14.209 -20.089 1.00 70.19 94 LEU A N 1
ATOM 745 C CA . LEU A 1 94 ? 10.758 -14.793 -19.105 1.00 70.19 94 LEU A CA 1
ATOM 746 C C . LEU A 1 94 ? 9.443 -15.254 -19.743 1.00 70.19 94 LEU A C 1
ATOM 748 O O . LEU A 1 94 ? 8.806 -16.176 -19.240 1.00 70.19 94 LEU A O 1
ATOM 752 N N . ASP A 1 95 ? 9.085 -14.687 -20.889 1.00 68.62 95 ASP A N 1
ATOM 753 C CA . ASP A 1 95 ? 7.986 -15.134 -21.739 1.00 68.62 95 ASP A CA 1
ATOM 754 C C . ASP A 1 95 ? 8.187 -16.551 -22.309 1.00 68.62 95 ASP A C 1
ATOM 756 O O . ASP A 1 95 ? 7.207 -17.202 -22.662 1.00 68.62 95 ASP A O 1
ATOM 760 N N . ASN A 1 96 ? 9.423 -17.064 -22.333 1.00 66.75 96 ASN A N 1
ATOM 761 C CA . ASN A 1 96 ? 9.732 -18.454 -22.699 1.00 66.75 96 ASN A CA 1
ATOM 762 C C . ASN A 1 96 ? 9.812 -19.400 -21.489 1.00 66.75 96 ASN A C 1
ATOM 764 O O . ASN A 1 96 ? 10.141 -20.576 -21.643 1.00 66.75 96 ASN A O 1
ATOM 768 N N . SER A 1 97 ? 9.574 -18.897 -20.278 1.00 78.06 97 SER A N 1
ATOM 769 C CA . SER A 1 97 ? 9.582 -19.719 -19.070 1.00 78.06 97 SER A CA 1
ATOM 770 C C . SER A 1 97 ? 8.255 -20.464 -18.878 1.00 78.06 97 SER A C 1
ATOM 772 O O . SER A 1 97 ? 7.245 -20.167 -19.511 1.00 78.06 97 SER A O 1
ATOM 774 N N . HIS A 1 98 ? 8.239 -21.419 -17.947 1.00 84.31 98 HIS A N 1
ATOM 775 C CA . HIS A 1 98 ? 7.010 -22.086 -17.504 1.00 84.31 98 HIS A CA 1
ATOM 776 C C . HIS A 1 98 ? 6.257 -21.307 -16.411 1.00 84.31 98 HIS A C 1
ATOM 778 O O . HIS A 1 98 ? 5.283 -21.822 -15.857 1.00 84.31 98 HIS A O 1
ATOM 784 N N . PHE A 1 99 ? 6.696 -20.091 -16.064 1.00 87.00 99 PHE A N 1
ATOM 785 C CA . PHE A 1 99 ? 6.012 -19.293 -15.053 1.00 87.00 99 PHE A CA 1
ATOM 786 C C . PHE A 1 99 ? 4.649 -18.822 -15.564 1.00 87.00 99 PHE A C 1
ATOM 788 O O . PHE A 1 99 ? 4.498 -18.369 -16.699 1.00 87.00 99 PHE A O 1
ATOM 795 N N . LYS A 1 100 ? 3.639 -18.889 -14.693 1.00 90.38 100 LYS A N 1
ATOM 796 C CA . LYS A 1 100 ? 2.314 -18.345 -14.987 1.00 90.38 100 LYS A CA 1
ATOM 797 C C . LYS A 1 100 ? 2.396 -16.820 -15.056 1.00 90.38 100 LYS A C 1
ATOM 799 O O . LYS A 1 100 ? 2.791 -16.178 -14.084 1.00 90.38 100 LYS A O 1
ATOM 804 N N . VAL A 1 101 ? 1.962 -16.254 -16.179 1.00 93.44 101 VAL A N 1
ATOM 805 C CA . VAL A 1 101 ? 1.842 -14.802 -16.343 1.00 93.44 101 VAL A CA 1
ATOM 806 C C . VAL A 1 101 ? 0.696 -14.278 -15.472 1.00 93.44 101 VAL A C 1
ATOM 808 O O . VAL A 1 101 ? -0.430 -14.776 -15.534 1.00 93.44 101 VAL A O 1
ATOM 811 N N . ILE A 1 102 ? 0.987 -13.252 -14.677 1.00 95.19 102 ILE A N 1
ATOM 812 C CA . ILE A 1 102 ? 0.028 -12.466 -13.897 1.00 95.19 102 ILE A CA 1
ATOM 813 C C . ILE A 1 102 ? -0.008 -11.067 -14.514 1.00 95.19 102 ILE A C 1
ATOM 815 O O . ILE A 1 102 ? 1.013 -10.385 -14.565 1.00 95.19 102 ILE A O 1
ATOM 819 N N . THR A 1 103 ? -1.173 -10.619 -14.978 1.00 94.56 103 THR A N 1
ATOM 820 C CA . THR A 1 103 ? -1.328 -9.291 -15.592 1.00 94.56 103 THR A CA 1
ATOM 821 C C . THR A 1 103 ? -2.289 -8.439 -14.764 1.00 94.56 103 THR A C 1
ATOM 823 O O . THR A 1 103 ? -3.432 -8.854 -14.568 1.00 94.56 103 THR A O 1
ATOM 826 N N . PRO A 1 104 ? -1.872 -7.248 -14.288 1.00 95.12 104 PRO A N 1
ATOM 827 C CA . PRO A 1 104 ? -2.767 -6.350 -13.567 1.00 95.12 104 PRO A CA 1
ATOM 828 C C . PRO A 1 104 ? -3.945 -5.873 -14.441 1.00 95.12 104 PRO A C 1
ATOM 830 O O . PRO A 1 104 ? -3.719 -5.486 -15.594 1.00 95.12 104 PRO A O 1
ATOM 833 N N . PRO A 1 105 ? -5.179 -5.795 -13.906 1.00 94.06 105 PRO A N 1
ATOM 834 C CA . PRO A 1 105 ? -6.375 -5.445 -14.683 1.00 94.06 105 PRO A CA 1
ATOM 835 C C . PRO A 1 105 ? -6.303 -4.109 -15.441 1.00 94.06 105 PRO A C 1
ATOM 837 O O . PRO A 1 105 ? -6.759 -4.005 -16.578 1.00 94.06 105 PRO A O 1
ATOM 840 N N . LYS A 1 106 ? -5.732 -3.065 -14.825 1.00 94.25 106 LYS A N 1
ATOM 841 C CA . LYS A 1 106 ? -5.688 -1.688 -15.362 1.00 94.25 106 LYS A CA 1
ATOM 842 C C . LYS A 1 106 ? -4.279 -1.215 -15.733 1.00 94.25 106 LYS A C 1
ATOM 844 O O . LYS A 1 106 ? -4.079 -0.037 -16.064 1.00 94.25 106 LYS A O 1
ATOM 849 N N . ARG A 1 107 ? -3.285 -2.109 -15.689 1.00 91.94 107 ARG A N 1
ATOM 850 C CA . ARG A 1 107 ? -1.898 -1.857 -16.117 1.00 91.94 107 ARG A CA 1
ATOM 851 C C . ARG A 1 107 ? -1.341 -3.098 -16.797 1.00 91.94 107 ARG A C 1
ATOM 853 O O . ARG A 1 107 ? -0.845 -4.002 -16.141 1.00 91.94 107 ARG A O 1
ATOM 860 N N . VAL A 1 108 ? -1.399 -3.104 -18.126 1.00 90.19 108 VAL A N 1
ATOM 861 C CA . VAL A 1 108 ? -0.927 -4.230 -18.936 1.00 90.19 108 VAL A CA 1
ATOM 862 C C . VAL A 1 108 ? 0.601 -4.283 -18.915 1.00 90.19 108 VAL A C 1
ATOM 864 O O . VAL A 1 108 ? 1.272 -3.508 -19.597 1.00 90.19 108 VAL A O 1
ATOM 867 N N . ARG A 1 109 ? 1.129 -5.192 -18.099 1.00 91.69 109 ARG A N 1
ATOM 868 C CA . ARG A 1 109 ? 2.529 -5.621 -18.025 1.00 91.69 109 ARG A CA 1
ATOM 869 C C . ARG A 1 109 ? 2.556 -7.061 -17.526 1.00 91.69 109 ARG A C 1
ATOM 871 O O . ARG A 1 109 ? 1.677 -7.446 -16.753 1.00 91.69 109 ARG A O 1
ATOM 878 N N . ASN A 1 110 ? 3.527 -7.844 -17.975 1.00 93.81 110 ASN A N 1
ATOM 879 C CA . ASN A 1 110 ? 3.677 -9.208 -17.488 1.00 93.81 110 ASN A CA 1
ATOM 880 C C . ASN A 1 110 ? 4.345 -9.183 -16.118 1.00 93.81 110 ASN A C 1
ATOM 882 O O . ASN A 1 110 ? 5.355 -8.507 -15.911 1.00 93.81 110 ASN A O 1
ATOM 886 N N . CYS A 1 111 ? 3.789 -9.943 -15.192 1.00 95.31 111 CYS A N 1
ATOM 887 C CA . CYS A 1 111 ? 4.393 -10.210 -13.903 1.00 95.31 111 CYS A CA 1
ATOM 888 C C . CYS A 1 111 ? 4.460 -11.721 -13.695 1.00 95.31 111 CYS A C 1
ATOM 890 O O . CYS A 1 111 ? 3.645 -12.467 -14.241 1.00 95.31 111 CYS A O 1
ATOM 892 N N . TYR A 1 112 ? 5.408 -12.164 -12.882 1.00 95.12 112 TYR A N 1
ATOM 893 C CA . TYR A 1 112 ? 5.622 -13.576 -12.597 1.00 95.12 112 TYR A CA 1
ATOM 894 C C . TYR A 1 112 ? 5.896 -13.740 -11.115 1.00 95.12 112 TYR A C 1
ATOM 896 O O . TYR A 1 112 ? 6.801 -13.103 -10.573 1.00 95.12 112 TYR A O 1
ATOM 904 N N . ARG A 1 113 ? 5.144 -14.625 -10.467 1.00 94.81 113 ARG A N 1
ATOM 905 C CA . ARG A 1 113 ? 5.507 -15.108 -9.139 1.00 94.81 113 ARG A CA 1
ATOM 906 C C . ARG A 1 113 ? 6.508 -16.245 -9.317 1.00 94.81 113 ARG A C 1
ATOM 908 O O . ARG A 1 113 ? 6.166 -17.266 -9.910 1.00 94.81 113 ARG A O 1
ATOM 915 N N . VAL A 1 114 ? 7.747 -16.017 -8.888 1.00 92.25 114 VAL A N 1
ATOM 916 C CA . VAL A 1 114 ? 8.862 -16.962 -9.077 1.00 92.25 114 VAL A CA 1
ATOM 917 C C . VAL A 1 114 ? 8.867 -18.014 -7.972 1.00 92.25 114 VAL A C 1
ATOM 919 O O . VAL A 1 114 ? 9.101 -19.189 -8.242 1.00 92.25 114 VAL A O 1
ATOM 922 N N . ASP A 1 115 ? 8.576 -17.586 -6.747 1.00 92.50 115 ASP A N 1
ATOM 923 C CA . ASP A 1 115 ? 8.421 -18.414 -5.554 1.00 92.50 115 ASP A CA 1
ATOM 924 C C . ASP A 1 115 ? 7.490 -17.697 -4.550 1.00 92.50 115 ASP A C 1
ATOM 926 O O . ASP A 1 115 ? 6.854 -16.688 -4.881 1.00 92.50 115 ASP A O 1
ATOM 930 N N . ASP A 1 116 ? 7.391 -18.214 -3.325 1.00 93.56 116 ASP A N 1
ATOM 931 C CA . ASP A 1 116 ? 6.531 -17.644 -2.282 1.00 93.56 116 ASP A CA 1
ATOM 932 C C . ASP A 1 116 ? 6.949 -16.221 -1.875 1.00 93.56 116 ASP A C 1
ATOM 934 O O . ASP A 1 116 ? 6.096 -15.426 -1.480 1.00 93.56 116 ASP A O 1
ATOM 938 N N . GLU A 1 117 ? 8.227 -15.865 -2.036 1.00 95.75 117 GLU A N 1
ATOM 939 C CA . GLU A 1 117 ? 8.805 -14.594 -1.599 1.00 95.75 117 GLU A CA 1
ATOM 940 C C . GLU A 1 117 ? 9.040 -13.584 -2.736 1.00 95.75 117 GLU A C 1
ATOM 942 O O . GLU A 1 117 ? 9.218 -12.394 -2.454 1.00 95.75 117 GLU A O 1
ATOM 947 N N . GLN A 1 118 ? 9.092 -14.013 -4.000 1.00 95.69 118 GLN A N 1
ATOM 948 C CA . GLN A 1 118 ? 9.587 -13.199 -5.113 1.00 95.69 118 GLN A CA 1
ATOM 949 C C . GLN A 1 118 ? 8.546 -12.956 -6.212 1.00 95.69 118 GLN A C 1
ATOM 951 O O . GLN A 1 118 ? 8.090 -13.875 -6.896 1.00 95.69 118 GLN A O 1
ATOM 956 N N . MET A 1 119 ? 8.284 -11.673 -6.473 1.00 96.56 119 MET A N 1
ATOM 957 C CA . MET A 1 119 ? 7.498 -11.191 -7.610 1.00 96.56 119 MET A CA 1
ATOM 958 C C . MET A 1 119 ? 8.407 -10.488 -8.617 1.00 96.56 119 MET A C 1
ATOM 960 O O . MET A 1 119 ? 9.142 -9.564 -8.265 1.00 96.56 119 MET A O 1
ATOM 964 N N . PHE A 1 120 ? 8.349 -10.890 -9.881 1.00 95.50 120 PHE A N 1
ATOM 965 C CA . PHE A 1 120 ? 9.036 -10.229 -10.987 1.00 95.50 120 PHE A CA 1
ATOM 966 C C . PHE A 1 120 ? 8.017 -9.417 -11.787 1.00 95.50 120 PHE A C 1
ATOM 968 O O . PHE A 1 120 ? 6.930 -9.905 -12.085 1.00 95.50 120 PHE A O 1
ATOM 975 N N . ILE A 1 121 ? 8.359 -8.180 -12.138 1.00 95.12 121 ILE A N 1
ATOM 976 C CA . ILE A 1 121 ? 7.520 -7.271 -12.925 1.00 95.12 121 ILE A CA 1
ATOM 977 C C . ILE A 1 121 ? 8.316 -6.840 -14.153 1.00 95.12 121 ILE A C 1
ATOM 979 O O . ILE A 1 121 ? 9.335 -6.155 -14.022 1.00 95.12 121 ILE A O 1
ATOM 983 N N . GLU A 1 122 ? 7.851 -7.216 -15.343 1.00 93.44 122 GLU A N 1
ATOM 984 C CA . GLU A 1 122 ? 8.455 -6.768 -16.596 1.00 93.44 122 GLU A CA 1
ATOM 985 C C . GLU A 1 122 ? 8.154 -5.292 -16.835 1.00 93.44 122 GLU A C 1
ATOM 987 O O . GLU A 1 122 ? 7.004 -4.845 -16.897 1.00 93.44 122 GLU A O 1
ATOM 992 N N . MET A 1 123 ? 9.221 -4.523 -17.003 1.00 91.38 123 MET A N 1
ATOM 993 C CA . MET A 1 123 ? 9.138 -3.115 -17.333 1.00 91.38 123 MET A CA 1
ATOM 994 C C . MET A 1 123 ? 8.987 -2.917 -18.840 1.00 91.38 123 MET A C 1
ATOM 996 O O . MET A 1 123 ? 9.745 -3.468 -19.637 1.00 91.38 123 MET A O 1
ATOM 1000 N N . THR A 1 124 ? 8.058 -2.046 -19.228 1.00 87.19 124 THR A N 1
ATOM 1001 C CA . THR A 1 124 ? 7.762 -1.719 -20.633 1.00 87.19 124 THR A CA 1
ATOM 1002 C C . THR A 1 124 ? 8.061 -0.258 -20.973 1.00 87.19 124 THR A C 1
ATOM 1004 O O . THR A 1 124 ? 8.402 0.053 -22.111 1.00 87.19 124 THR A O 1
ATOM 1007 N N . ARG A 1 125 ? 7.977 0.653 -19.991 1.00 86.69 125 ARG A N 1
ATOM 1008 C CA . ARG A 1 125 ? 8.130 2.113 -20.169 1.00 86.69 125 ARG A CA 1
ATOM 1009 C C . ARG A 1 125 ? 9.274 2.705 -19.348 1.00 86.69 125 ARG A C 1
ATOM 1011 O O . ARG A 1 125 ? 9.309 3.910 -19.092 1.00 86.69 125 ARG A O 1
ATOM 1018 N N . GLY A 1 126 ? 10.217 1.874 -18.904 1.00 86.75 126 GLY A N 1
ATOM 1019 C CA . GLY A 1 126 ? 11.393 2.338 -18.171 1.00 86.75 126 GLY A CA 1
ATOM 1020 C C . GLY A 1 126 ? 11.017 3.098 -16.892 1.00 86.75 126 GLY A C 1
ATOM 1021 O O . GLY A 1 126 ? 10.299 2.594 -16.033 1.00 86.75 126 GLY A O 1
ATOM 1022 N N . ARG A 1 127 ? 11.483 4.345 -16.766 1.00 88.12 127 ARG A N 1
ATOM 1023 C CA . ARG A 1 127 ? 11.318 5.159 -15.545 1.00 88.12 127 ARG A CA 1
ATOM 1024 C C . ARG A 1 127 ? 9.863 5.369 -15.127 1.00 88.12 127 ARG A C 1
ATOM 1026 O O . ARG A 1 127 ? 9.596 5.408 -13.932 1.00 88.12 127 ARG A O 1
ATOM 1033 N N . SER A 1 128 ? 8.937 5.487 -16.079 1.00 90.12 128 SER A N 1
ATOM 1034 C CA . SER A 1 128 ? 7.520 5.701 -15.764 1.00 90.12 128 SER A CA 1
ATOM 1035 C C . SER A 1 128 ? 6.918 4.525 -14.996 1.00 90.12 128 SER A C 1
ATOM 1037 O O . SER A 1 128 ? 6.188 4.752 -14.035 1.00 90.12 128 SER A O 1
ATOM 1039 N N . ASP A 1 129 ? 7.277 3.289 -15.357 1.00 91.50 129 ASP A N 1
ATOM 1040 C CA . ASP A 1 129 ? 6.808 2.096 -14.645 1.00 91.50 129 ASP A CA 1
ATOM 1041 C C . ASP A 1 129 ? 7.386 2.042 -13.230 1.00 91.50 129 ASP A C 1
ATOM 1043 O O . ASP A 1 129 ? 6.667 1.724 -12.288 1.00 91.50 129 ASP A O 1
ATOM 1047 N N . ILE A 1 130 ? 8.660 2.418 -13.063 1.00 91.69 130 ILE A N 1
ATOM 1048 C CA . ILE A 1 130 ? 9.300 2.490 -11.741 1.00 91.69 130 ILE A CA 1
ATOM 1049 C C . ILE A 1 130 ? 8.564 3.490 -10.853 1.00 91.69 130 ILE A C 1
ATOM 1051 O O . ILE A 1 130 ? 8.271 3.183 -9.703 1.00 91.69 130 ILE A O 1
ATOM 1055 N N . TYR A 1 131 ? 8.257 4.685 -11.360 1.00 92.12 131 TYR A N 1
ATOM 1056 C CA . TYR A 1 131 ? 7.574 5.708 -10.566 1.00 92.12 131 TYR A CA 1
ATOM 1057 C C . TYR A 1 131 ? 6.163 5.272 -10.157 1.00 92.12 131 TYR A C 1
ATOM 1059 O O . TYR A 1 131 ? 5.795 5.454 -8.996 1.00 92.12 131 TYR A O 1
ATOM 1067 N N . ASP A 1 132 ? 5.408 4.657 -11.069 1.00 93.12 132 ASP A N 1
ATOM 1068 C CA . ASP A 1 132 ? 4.079 4.085 -10.807 1.00 93.12 132 ASP A CA 1
ATOM 1069 C C . ASP A 1 132 ? 4.150 3.001 -9.717 1.00 93.12 132 ASP A C 1
ATOM 1071 O O . ASP A 1 132 ? 3.515 3.133 -8.669 1.00 93.12 132 ASP A O 1
ATOM 1075 N N . ILE A 1 133 ? 5.017 1.996 -9.899 1.00 94.56 133 ILE A N 1
ATOM 1076 C CA . ILE A 1 133 ? 5.189 0.881 -8.955 1.00 94.56 133 ILE A CA 1
ATOM 1077 C C . ILE A 1 133 ? 5.650 1.389 -7.588 1.00 94.56 133 ILE A C 1
ATOM 1079 O O . ILE A 1 133 ? 5.054 1.037 -6.573 1.00 94.56 133 ILE A O 1
ATOM 1083 N N . LEU A 1 134 ? 6.678 2.242 -7.533 1.00 94.56 134 LEU A N 1
ATOM 1084 C CA . LEU A 1 134 ? 7.184 2.764 -6.263 1.00 94.56 134 LEU A CA 1
ATOM 1085 C C . LEU A 1 134 ? 6.134 3.599 -5.533 1.00 94.56 134 LEU A C 1
ATOM 1087 O O . LEU A 1 134 ? 6.045 3.504 -4.311 1.00 94.56 134 LEU A O 1
ATOM 1091 N N . THR A 1 135 ? 5.332 4.390 -6.249 1.00 95.00 135 THR A N 1
ATOM 1092 C CA . THR A 1 135 ? 4.246 5.167 -5.633 1.00 95.00 135 THR A CA 1
ATOM 1093 C C . THR A 1 135 ? 3.193 4.244 -5.036 1.00 95.00 135 THR A C 1
ATOM 1095 O O . THR A 1 135 ? 2.794 4.436 -3.891 1.00 95.00 135 THR A O 1
ATOM 1098 N N . HIS A 1 136 ? 2.768 3.227 -5.785 1.00 96.19 136 HIS A N 1
ATOM 1099 C CA . HIS A 1 136 ? 1.761 2.264 -5.347 1.00 96.19 136 HIS A CA 1
ATOM 1100 C C . HIS A 1 136 ? 2.230 1.416 -4.166 1.00 96.19 136 HIS A C 1
ATOM 1102 O O . HIS A 1 136 ? 1.493 1.268 -3.196 1.00 96.19 136 HIS A O 1
ATOM 1108 N N . LEU A 1 137 ? 3.475 0.936 -4.192 1.00 95.50 137 LEU A N 1
ATOM 1109 C CA . LEU A 1 137 ? 4.057 0.229 -3.054 1.00 95.50 137 LEU A CA 1
ATOM 1110 C C . LEU A 1 137 ? 4.181 1.156 -1.845 1.00 95.50 137 LEU A C 1
ATOM 1112 O O . LEU A 1 137 ? 3.778 0.777 -0.754 1.00 95.50 137 LEU A O 1
ATOM 1116 N N . THR A 1 138 ? 4.667 2.390 -2.025 1.00 95.50 138 THR A N 1
ATOM 1117 C CA . THR A 1 138 ? 4.742 3.375 -0.929 1.00 95.50 138 THR A CA 1
ATOM 1118 C C . THR A 1 138 ? 3.368 3.607 -0.299 1.00 95.50 138 THR A C 1
ATOM 1120 O O . THR A 1 138 ? 3.263 3.654 0.925 1.00 95.50 138 THR A O 1
ATOM 1123 N N . PHE A 1 139 ? 2.324 3.732 -1.123 1.00 96.88 139 PHE A N 1
ATOM 1124 C CA . PHE A 1 139 ? 0.944 3.857 -0.667 1.00 96.88 139 PHE A CA 1
ATOM 1125 C C . PHE A 1 139 ? 0.497 2.619 0.125 1.00 96.88 139 PHE A C 1
ATOM 1127 O O . PHE A 1 139 ? 0.106 2.774 1.277 1.00 96.88 139 PHE A O 1
ATOM 1134 N N . ILE A 1 140 ? 0.645 1.405 -0.424 1.00 95.81 140 ILE A N 1
ATOM 1135 C CA . ILE A 1 140 ? 0.295 0.161 0.288 1.00 95.81 140 ILE A CA 1
ATOM 1136 C C . ILE A 1 140 ? 1.008 0.088 1.636 1.00 95.81 140 ILE A C 1
ATOM 1138 O O . ILE A 1 140 ? 0.380 -0.235 2.634 1.00 95.81 140 ILE A O 1
ATOM 1142 N N . TYR A 1 141 ? 2.299 0.420 1.696 1.00 94.75 141 TYR A N 1
ATOM 1143 C CA . TYR A 1 141 ? 3.048 0.395 2.952 1.00 94.75 141 TYR A CA 1
ATOM 1144 C C . TYR A 1 141 ? 2.552 1.429 3.967 1.00 94.75 141 TYR A C 1
ATOM 1146 O O . TYR A 1 141 ? 2.589 1.160 5.166 1.00 94.75 141 TYR A O 1
ATOM 1154 N N . ASN A 1 142 ? 2.096 2.603 3.521 1.00 96.19 142 ASN A N 1
ATOM 1155 C CA . ASN A 1 142 ? 1.458 3.566 4.416 1.00 96.19 142 ASN A CA 1
ATOM 1156 C C . ASN A 1 142 ? 0.160 2.999 4.996 1.00 96.19 142 ASN A C 1
ATOM 1158 O O . ASN A 1 142 ? -0.018 3.053 6.207 1.00 96.19 142 ASN A O 1
ATOM 1162 N N . GLU A 1 143 ? -0.700 2.417 4.162 1.00 97.25 143 GLU A N 1
ATOM 1163 C CA . GLU A 1 143 ? -1.977 1.852 4.612 1.00 97.25 143 GLU A CA 1
ATOM 1164 C C . GLU A 1 143 ? -1.789 0.590 5.469 1.00 97.25 143 GLU A C 1
ATOM 1166 O O . GLU A 1 143 ? -2.450 0.436 6.492 1.00 97.25 143 GLU A O 1
ATOM 1171 N N . ALA A 1 144 ? -0.822 -0.268 5.136 1.00 95.19 144 ALA A N 1
ATOM 1172 C CA . ALA A 1 144 ? -0.457 -1.432 5.942 1.00 95.19 144 ALA A CA 1
ATOM 1173 C C . ALA A 1 144 ? 0.021 -1.029 7.344 1.00 95.19 144 ALA A C 1
ATOM 1175 O O . ALA A 1 144 ? -0.287 -1.709 8.319 1.00 95.19 144 ALA A O 1
ATOM 1176 N N . GLU A 1 145 ? 0.733 0.095 7.469 1.00 94.88 145 GLU A N 1
ATOM 1177 C CA . GLU A 1 145 ? 1.153 0.616 8.771 1.00 94.88 145 GLU A CA 1
ATOM 1178 C C . GLU A 1 145 ? -0.032 1.123 9.606 1.00 94.88 145 GLU A C 1
ATOM 1180 O O . GLU A 1 145 ? -0.028 0.948 10.825 1.00 94.88 145 GLU A O 1
ATOM 1185 N N . LYS A 1 146 ? -1.069 1.689 8.970 1.00 96.81 146 LYS A N 1
ATOM 1186 C CA . LYS A 1 146 ? -2.319 2.051 9.659 1.00 96.81 146 LYS A CA 1
ATOM 1187 C C . LYS A 1 146 ? -3.041 0.807 10.160 1.00 96.81 146 LYS A C 1
ATOM 1189 O O . LYS A 1 146 ? -3.323 0.723 11.349 1.00 96.81 146 LYS A O 1
ATOM 1194 N N . ILE A 1 147 ? -3.234 -0.188 9.287 1.00 97.19 147 ILE A N 1
ATOM 1195 C CA . ILE A 1 147 ? -3.833 -1.481 9.651 1.00 97.19 147 ILE A CA 1
ATOM 1196 C C . ILE A 1 147 ? -3.061 -2.093 10.822 1.00 97.19 147 ILE A C 1
ATOM 1198 O O . ILE A 1 147 ? -3.661 -2.448 11.834 1.00 97.19 147 ILE A O 1
ATOM 1202 N N . ARG A 1 148 ? -1.725 -2.146 10.737 1.00 95.94 148 ARG A N 1
ATOM 1203 C CA . ARG A 1 148 ? -0.866 -2.662 11.808 1.00 95.94 148 ARG A CA 1
ATOM 1204 C C . ARG A 1 148 ? -1.086 -1.903 13.115 1.00 95.94 148 ARG A C 1
ATOM 1206 O O . ARG A 1 148 ? -1.257 -2.537 14.146 1.00 95.94 148 ARG A O 1
ATOM 1213 N N . ARG A 1 149 ? -1.078 -0.568 13.101 1.00 95.62 149 ARG A N 1
ATOM 1214 C CA . ARG A 1 149 ? -1.288 0.239 14.314 1.00 95.62 149 ARG A CA 1
ATOM 1215 C C . ARG A 1 149 ? -2.665 -0.007 14.927 1.00 95.62 149 ARG A C 1
ATOM 1217 O O . ARG A 1 149 ? -2.738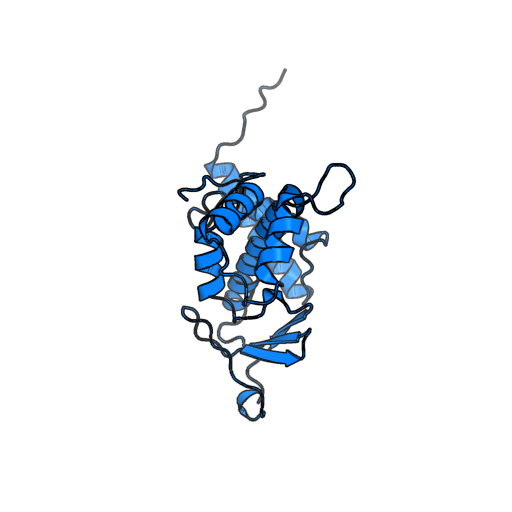 -0.232 16.129 1.00 95.62 149 ARG A O 1
ATOM 1224 N N . ASN A 1 150 ? -3.714 -0.014 14.111 1.00 96.88 150 ASN A N 1
ATOM 1225 C CA . ASN A 1 150 ? -5.089 -0.224 14.564 1.00 96.88 150 ASN A CA 1
ATOM 1226 C C . ASN A 1 150 ? -5.322 -1.651 15.081 1.00 96.88 150 ASN A C 1
ATOM 1228 O O . ASN A 1 150 ? -6.228 -1.876 15.873 1.00 96.88 150 ASN A O 1
ATOM 1232 N N . SER A 1 151 ? -4.495 -2.609 14.657 1.00 97.56 151 SER A N 1
ATOM 1233 C CA . SER A 1 151 ? -4.609 -4.028 15.018 1.00 97.56 151 SER A CA 1
ATOM 1234 C C . SER A 1 151 ? -3.816 -4.417 16.264 1.00 97.56 151 SER A C 1
ATOM 1236 O O . SER A 1 151 ? -3.898 -5.564 16.699 1.00 97.56 151 SER A O 1
ATOM 1238 N N . LEU A 1 152 ? -3.028 -3.507 16.844 1.00 96.88 152 LEU A N 1
ATOM 1239 C CA . LEU A 1 152 ? -2.172 -3.799 17.993 1.00 96.88 152 LEU A CA 1
ATOM 1240 C C . LEU A 1 152 ? -2.634 -3.065 19.251 1.00 96.88 152 LEU A C 1
ATOM 1242 O O . LEU A 1 152 ? -3.102 -1.930 19.211 1.00 96.88 152 LEU A O 1
ATOM 1246 N N . ASN A 1 153 ? -2.462 -3.715 20.397 1.00 95.19 153 ASN A N 1
ATOM 1247 C CA . ASN A 1 153 ? -2.664 -3.106 21.706 1.00 95.19 153 ASN A CA 1
ATOM 1248 C C . ASN A 1 153 ? -1.422 -2.295 22.149 1.00 95.19 153 ASN A C 1
ATOM 1250 O O . ASN A 1 153 ? -0.381 -2.283 21.490 1.00 95.19 153 ASN A O 1
ATOM 1254 N N . LEU A 1 154 ? -1.492 -1.657 23.324 1.00 93.19 154 LEU A N 1
ATOM 1255 C CA . LEU A 1 154 ? -0.382 -0.870 23.893 1.00 93.19 154 LEU A CA 1
ATOM 1256 C C . LEU A 1 154 ? 0.900 -1.682 24.170 1.00 93.19 154 LEU A C 1
ATOM 1258 O O . LEU A 1 154 ? 1.961 -1.094 24.368 1.00 93.19 154 LEU A O 1
ATOM 1262 N N . ARG A 1 155 ? 0.815 -3.017 24.208 1.00 94.62 155 ARG A N 1
ATOM 1263 C CA . ARG A 1 155 ? 1.956 -3.933 24.378 1.00 94.62 155 ARG A CA 1
ATOM 1264 C C . ARG A 1 155 ? 2.560 -4.376 23.042 1.00 94.62 155 ARG A C 1
ATOM 1266 O O . ARG A 1 155 ? 3.567 -5.075 23.046 1.00 94.62 155 ARG A O 1
ATOM 1273 N N . GLY A 1 156 ? 1.975 -3.963 21.916 1.00 95.19 156 GLY A N 1
ATOM 1274 C CA . GLY A 1 156 ? 2.388 -4.393 20.581 1.00 95.19 156 GLY A CA 1
ATOM 1275 C C . GLY A 1 156 ? 1.916 -5.801 20.214 1.00 95.19 156 GLY A C 1
ATOM 1276 O O . GLY A 1 156 ? 2.459 -6.387 19.282 1.00 95.19 156 GLY A O 1
ATOM 1277 N N . GLU A 1 157 ? 0.930 -6.344 20.927 1.00 97.06 157 GLU A N 1
ATOM 1278 C CA . GLU A 1 157 ? 0.313 -7.642 20.633 1.00 97.06 157 GLU A CA 1
ATOM 1279 C C . GLU A 1 157 ? -0.982 -7.436 19.830 1.00 97.06 157 GLU A C 1
ATOM 1281 O O . GLU A 1 157 ? -1.628 -6.395 20.006 1.00 97.06 157 GLU A O 1
ATOM 1286 N N . PRO A 1 158 ? -1.403 -8.401 18.989 1.00 97.62 158 PRO A N 1
A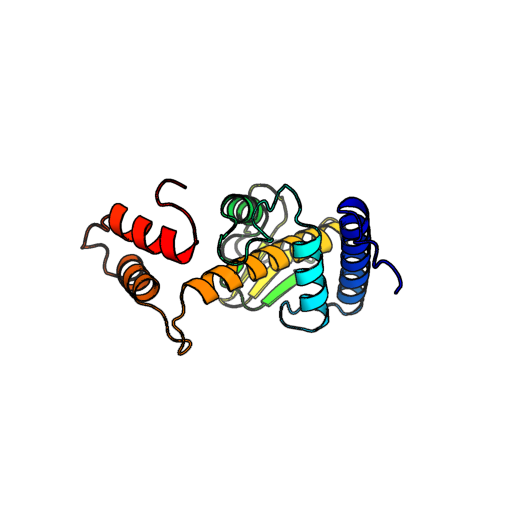TOM 1287 C CA . PRO A 1 158 ? -2.686 -8.333 18.296 1.00 97.62 158 PRO A CA 1
ATOM 1288 C C . PRO A 1 158 ? -3.840 -8.074 19.263 1.00 97.62 158 PRO A C 1
ATOM 1290 O O . PRO A 1 158 ? -3.964 -8.750 20.288 1.00 97.62 158 PRO A O 1
ATOM 1293 N N . ASN A 1 159 ? -4.674 -7.087 18.950 1.00 96.88 159 ASN A N 1
ATOM 1294 C CA . ASN A 1 159 ? -5.857 -6.771 19.737 1.00 96.88 159 ASN A CA 1
ATOM 1295 C C . ASN A 1 159 ? -6.980 -7.801 19.503 1.00 96.88 159 ASN A C 1
ATOM 1297 O O . ASN A 1 159 ? -6.865 -8.712 18.682 1.00 96.88 159 ASN A O 1
ATOM 1301 N N . GLN A 1 160 ? -8.074 -7.663 20.254 1.00 95.62 160 GLN A N 1
ATOM 1302 C CA . GLN A 1 160 ? -9.184 -8.612 20.191 1.00 95.62 160 GLN A CA 1
ATOM 1303 C C . GLN A 1 160 ? -9.865 -8.641 18.815 1.00 95.62 160 GLN A C 1
ATOM 1305 O O . GLN A 1 160 ? -10.220 -9.725 18.357 1.00 95.62 160 GLN A O 1
ATOM 1310 N N . ASP A 1 161 ? -10.019 -7.492 18.153 1.00 95.25 161 ASP A N 1
ATOM 1311 C CA . ASP A 1 161 ? -10.658 -7.412 16.835 1.00 95.25 161 ASP A CA 1
ATOM 1312 C C . ASP A 1 161 ? -9.834 -8.156 15.778 1.00 95.25 161 ASP A C 1
ATOM 1314 O O . ASP A 1 161 ? -10.387 -8.950 15.018 1.00 95.25 161 ASP A O 1
ATOM 1318 N N . TRP A 1 162 ? -8.504 -7.993 15.786 1.00 96.56 162 TRP A N 1
ATOM 1319 C CA . TRP A 1 162 ? -7.603 -8.741 14.908 1.00 96.56 162 TRP A CA 1
ATOM 1320 C C . TRP A 1 162 ? -7.675 -10.244 15.164 1.00 96.56 162 TRP A C 1
ATOM 1322 O O . TRP A 1 162 ? -7.865 -11.011 14.227 1.00 96.56 162 TRP A O 1
ATOM 1332 N N . GLN A 1 163 ? -7.576 -10.675 16.427 1.00 95.19 163 GLN A N 1
ATOM 1333 C CA . GLN A 1 163 ? -7.642 -12.098 16.786 1.00 95.19 163 GLN A CA 1
ATOM 1334 C C . GLN A 1 163 ? -8.972 -12.730 16.356 1.00 95.19 163 GLN A C 1
ATOM 1336 O O . GLN A 1 163 ? -9.004 -13.842 15.837 1.00 95.19 163 GLN A O 1
ATOM 1341 N N . LYS A 1 164 ? -10.087 -12.017 16.550 1.00 93.00 164 LYS A N 1
ATOM 1342 C CA . LYS A 1 164 ? -11.418 -12.500 16.166 1.00 93.00 164 LYS A CA 1
ATOM 1343 C C . LYS A 1 164 ? -11.592 -12.543 14.655 1.00 93.00 164 LYS A C 1
ATOM 1345 O O . LYS A 1 164 ? -12.160 -13.509 14.150 1.00 93.00 164 LYS A O 1
ATOM 1350 N N . LEU A 1 165 ? -11.087 -11.544 13.934 1.00 92.81 165 LEU A N 1
ATOM 1351 C CA . LEU A 1 165 ? -11.088 -11.557 12.476 1.00 92.81 165 LEU A CA 1
ATOM 1352 C C . LEU A 1 165 ? -10.221 -12.701 11.931 1.00 92.81 165 LEU A C 1
ATOM 1354 O O . LEU A 1 165 ? -10.659 -13.421 11.040 1.00 92.81 165 LEU A O 1
ATOM 1358 N N . GLU A 1 166 ? -9.034 -12.917 12.495 1.00 92.31 166 GLU A N 1
ATOM 1359 C CA . GLU A 1 166 ? -8.135 -14.017 12.133 1.00 92.31 166 GLU A CA 1
ATOM 1360 C C . GLU A 1 166 ? -8.790 -15.388 12.365 1.00 92.31 166 GLU A C 1
ATOM 1362 O O . GLU A 1 166 ? -8.800 -16.217 11.457 1.00 92.31 166 GLU A O 1
ATOM 1367 N N . GLU A 1 167 ? -9.419 -15.610 13.526 1.00 90.12 167 GLU A N 1
ATOM 1368 C CA . GLU A 1 167 ? -10.196 -16.827 13.815 1.00 90.12 167 GLU A CA 1
ATOM 1369 C C . GLU A 1 167 ? -11.320 -17.064 12.790 1.00 90.12 167 GLU A C 1
ATOM 1371 O O . GLU A 1 167 ? -11.589 -18.209 12.424 1.00 90.12 167 GLU A O 1
ATOM 1376 N N . LEU A 1 168 ? -11.992 -15.999 12.337 1.00 87.88 168 LEU A N 1
ATOM 1377 C CA . LEU A 1 168 ? -13.067 -16.084 11.343 1.00 87.88 168 LEU A CA 1
ATOM 1378 C C . LEU A 1 168 ? -12.540 -16.397 9.938 1.00 87.88 168 LEU A C 1
ATOM 1380 O O . LEU A 1 168 ? -13.173 -17.169 9.222 1.00 87.88 168 LEU A O 1
ATOM 1384 N N . VAL A 1 169 ? -11.411 -15.800 9.546 1.00 86.62 169 VAL A N 1
ATOM 1385 C CA . VAL A 1 169 ? -10.817 -15.956 8.208 1.00 86.62 169 VAL A CA 1
ATOM 1386 C C . VAL A 1 169 ? -10.080 -17.290 8.064 1.00 86.62 169 VAL A C 1
ATOM 1388 O O . VAL A 1 169 ? -10.162 -17.915 7.009 1.00 86.62 169 VAL A O 1
ATOM 1391 N N . LEU A 1 170 ? -9.370 -17.735 9.107 1.00 87.81 170 LEU A N 1
ATOM 1392 C CA . LEU A 1 170 ? -8.590 -18.981 9.104 1.00 87.81 170 LEU A CA 1
ATOM 1393 C C . LEU A 1 170 ? -9.371 -20.197 9.617 1.00 87.81 170 LEU A C 1
ATOM 1395 O O . LEU A 1 170 ? -8.902 -21.328 9.485 1.00 87.81 170 LEU A O 1
ATOM 1399 N N . GLY A 1 171 ? -10.526 -19.983 10.247 1.00 80.38 171 GLY A N 1
ATOM 1400 C CA . GLY A 1 171 ? -11.361 -21.057 10.769 1.00 80.38 171 GLY A CA 1
ATOM 1401 C C . GLY A 1 171 ? -11.928 -21.961 9.670 1.00 80.38 171 GLY A C 1
ATOM 1402 O O . GLY A 1 171 ? -12.105 -21.557 8.523 1.00 80.38 171 GLY A O 1
ATOM 1403 N N . ASP A 1 172 ? -12.279 -23.196 10.035 1.00 64.50 172 ASP A N 1
ATOM 1404 C CA . ASP A 1 172 ? -12.977 -24.108 9.127 1.00 64.50 172 ASP A CA 1
ATOM 1405 C C . ASP A 1 172 ? -14.320 -23.497 8.695 1.00 64.50 172 ASP A C 1
ATOM 1407 O O . ASP A 1 172 ? -15.210 -23.281 9.527 1.00 64.50 172 ASP A O 1
ATOM 1411 N N . GLY A 1 173 ? -14.515 -23.318 7.382 1.00 56.97 173 GLY A N 1
ATOM 1412 C CA . GLY A 1 173 ? -15.745 -22.808 6.746 1.00 56.97 173 GLY A CA 1
ATOM 1413 C C . GLY A 1 173 ? -17.021 -23.640 6.984 1.00 56.97 173 GLY A C 1
ATOM 1414 O O . GLY A 1 173 ? -18.042 -23.429 6.334 1.00 56.97 173 GLY A O 1
ATOM 1415 N N . SER A 1 174 ? -16.979 -24.588 7.925 1.00 54.19 174 SER A N 1
ATOM 1416 C CA . SER A 1 174 ? -18.127 -25.300 8.493 1.00 54.19 174 SER A CA 1
ATOM 1417 C C . SER A 1 174 ? -19.016 -24.397 9.359 1.00 54.19 174 SER A C 1
ATOM 1419 O O . SER A 1 174 ? -20.220 -24.638 9.480 1.00 54.19 174 SER A O 1
ATOM 1421 N N . LYS A 1 175 ? -18.459 -23.322 9.932 1.00 56.00 175 LYS A N 1
ATOM 1422 C CA . LYS A 1 175 ? -19.248 -22.233 10.511 1.00 56.00 175 LYS A CA 1
ATOM 1423 C C . LYS A 1 175 ? -19.505 -21.220 9.407 1.00 56.00 175 LYS A C 1
ATOM 1425 O O . LYS A 1 175 ? -18.560 -20.657 8.868 1.00 56.00 175 LYS A O 1
ATOM 1430 N N . LYS A 1 176 ? -20.779 -20.955 9.093 1.00 56.19 176 LYS A N 1
ATOM 1431 C CA . LYS A 1 176 ? -21.134 -19.751 8.332 1.00 56.19 176 LYS A CA 1
ATOM 1432 C C . LYS A 1 176 ? -20.483 -18.567 9.041 1.00 56.19 176 LYS A C 1
ATOM 1434 O O . LYS A 1 176 ? -20.864 -18.266 10.176 1.00 56.19 176 LYS A O 1
ATOM 1439 N N . ILE A 1 177 ? -19.507 -17.940 8.389 1.00 60.66 177 ILE A N 1
ATOM 1440 C CA . ILE A 1 177 ? -19.028 -16.624 8.788 1.00 60.66 177 ILE A CA 1
ATOM 1441 C C . ILE A 1 177 ? -20.285 -15.758 8.864 1.00 60.66 177 ILE A C 1
ATOM 1443 O O . ILE A 1 177 ? -21.092 -15.724 7.935 1.00 60.66 177 ILE A O 1
ATOM 1447 N N . LYS A 1 178 ? -20.534 -15.158 10.027 1.00 71.19 178 LYS A N 1
ATOM 1448 C CA . LYS A 1 178 ? -21.554 -14.120 10.115 1.00 71.19 178 LYS A CA 1
ATOM 1449 C C . LYS A 1 178 ? -20.888 -12.883 9.548 1.00 71.19 178 LYS A C 1
ATOM 1451 O O . LYS A 1 178 ? -20.122 -12.254 10.271 1.00 71.19 178 LYS A O 1
ATOM 1456 N N . ASP A 1 179 ? -21.134 -12.598 8.274 1.00 76.75 179 ASP A N 1
ATOM 1457 C CA . ASP A 1 179 ? -20.520 -11.480 7.548 1.00 76.75 179 ASP A CA 1
ATOM 1458 C C . ASP A 1 179 ? -20.567 -10.183 8.376 1.00 76.75 179 ASP A C 1
ATOM 1460 O O . ASP A 1 179 ? -19.565 -9.491 8.502 1.00 76.75 179 ASP A O 1
ATOM 1464 N N . GLU A 1 180 ? -21.670 -9.944 9.092 1.00 85.75 180 GLU A N 1
ATOM 1465 C CA . GLU A 1 180 ? -21.847 -8.823 10.027 1.00 85.75 180 GLU A CA 1
ATOM 1466 C C . GLU A 1 180 ? -20.763 -8.726 11.120 1.00 85.75 180 GLU A C 1
ATOM 1468 O O . GLU A 1 180 ? -20.294 -7.637 11.440 1.00 85.75 180 GLU A O 1
ATOM 1473 N N . GLN A 1 181 ? -20.338 -9.852 11.705 1.00 87.62 181 GLN A N 1
ATOM 1474 C CA . GLN A 1 181 ? -19.288 -9.857 12.732 1.00 87.62 181 GLN A CA 1
ATOM 1475 C C . GLN A 1 181 ? -17.924 -9.543 12.120 1.00 87.62 181 GLN A C 1
ATOM 1477 O O . GLN A 1 181 ? -17.167 -8.761 12.689 1.00 87.62 181 GLN A O 1
ATOM 1482 N N . ALA A 1 182 ? -17.627 -10.119 10.952 1.00 89.56 182 ALA A N 1
ATOM 1483 C CA . ALA A 1 182 ? -16.388 -9.837 10.237 1.00 89.56 182 ALA A CA 1
ATOM 1484 C C . ALA A 1 182 ? -16.307 -8.355 9.843 1.00 89.56 182 ALA A C 1
ATOM 1486 O O . ALA A 1 182 ? -15.273 -7.729 10.063 1.00 89.56 182 ALA A O 1
ATOM 1487 N N . TYR A 1 183 ? -17.407 -7.778 9.350 1.00 90.81 183 TYR A N 1
ATOM 1488 C CA . TYR A 1 183 ? -17.485 -6.356 9.020 1.00 90.81 183 TYR A CA 1
ATOM 1489 C C . TYR A 1 183 ? -17.309 -5.456 10.245 1.00 90.81 183 TYR A C 1
ATOM 1491 O O . TYR A 1 183 ? -16.588 -4.470 10.150 1.00 90.81 183 TYR A O 1
ATOM 1499 N N . ALA A 1 184 ? -17.871 -5.808 11.406 1.00 92.81 184 ALA A N 1
ATOM 1500 C CA . ALA A 1 184 ? -17.674 -5.033 12.633 1.00 92.81 184 ALA A CA 1
ATOM 1501 C C . ALA A 1 184 ? -16.205 -5.021 13.106 1.00 92.81 184 ALA A C 1
ATOM 1503 O O . ALA A 1 184 ? -15.686 -3.978 13.503 1.00 92.81 184 ALA A O 1
ATOM 1504 N N . TYR A 1 185 ? -15.509 -6.162 13.041 1.00 94.62 185 TYR A N 1
ATOM 1505 C CA . TYR A 1 185 ? -14.078 -6.209 13.367 1.00 94.62 185 TYR A CA 1
ATOM 1506 C C . TYR A 1 185 ? -13.237 -5.469 12.325 1.00 94.62 185 TYR A C 1
ATOM 1508 O O . TYR A 1 185 ? -12.318 -4.726 12.671 1.00 94.62 185 TYR A O 1
ATOM 1516 N N . LEU A 1 186 ? -13.575 -5.629 11.044 1.00 94.38 186 LEU A N 1
ATOM 1517 C CA . LEU A 1 186 ? -12.871 -4.975 9.952 1.00 94.38 186 LEU A CA 1
ATOM 1518 C C . LEU A 1 186 ? -13.041 -3.452 10.002 1.00 94.38 186 LEU A C 1
ATOM 1520 O O . LEU A 1 186 ? -12.059 -2.742 9.812 1.00 94.38 186 LEU A O 1
ATOM 1524 N N . SER A 1 187 ? -14.233 -2.937 10.316 1.00 95.31 187 SER A N 1
ATOM 1525 C CA . SER A 1 187 ? -14.477 -1.495 10.418 1.00 95.31 187 SER A CA 1
ATOM 1526 C C . SER A 1 187 ? -13.594 -0.861 11.500 1.00 95.31 187 SER A C 1
ATOM 1528 O O . SER A 1 187 ? -12.971 0.173 11.261 1.00 95.31 187 SER A O 1
ATOM 1530 N N . SER A 1 188 ? -13.440 -1.535 12.649 1.00 94.56 188 SER A N 1
ATOM 1531 C CA . SER A 1 188 ? -12.511 -1.136 13.717 1.00 94.56 188 SER A CA 1
ATOM 1532 C C . SER A 1 188 ? -11.053 -1.122 13.232 1.00 94.56 188 SER A C 1
ATOM 1534 O O . SER A 1 188 ? -10.371 -0.101 13.331 1.00 94.56 188 SER A O 1
ATOM 1536 N N . ILE A 1 189 ? -10.590 -2.210 12.601 1.00 96.62 189 ILE A N 1
ATOM 1537 C CA . ILE A 1 189 ? -9.216 -2.327 12.074 1.00 96.62 189 ILE A CA 1
ATOM 1538 C C . ILE A 1 189 ? -8.921 -1.279 10.992 1.00 96.62 189 ILE A C 1
ATOM 1540 O O . ILE A 1 189 ? -7.817 -0.736 10.930 1.00 96.62 189 ILE A O 1
ATOM 1544 N N . LEU A 1 190 ? -9.892 -0.967 10.136 1.00 97.06 190 LEU A N 1
ATOM 1545 C CA . LEU A 1 190 ? -9.739 0.015 9.063 1.00 97.06 190 LEU A CA 1
ATOM 1546 C C . LEU A 1 190 ? -9.934 1.465 9.536 1.00 97.06 190 LEU A C 1
ATOM 1548 O O . LEU A 1 190 ? -9.695 2.387 8.752 1.00 97.06 190 LEU A O 1
ATOM 1552 N N . GLY A 1 191 ? -10.372 1.687 10.781 1.00 95.88 191 GLY A N 1
ATOM 1553 C CA . GLY A 1 191 ? -10.759 3.013 11.273 1.00 95.88 191 GLY A CA 1
ATOM 1554 C C . GLY A 1 191 ? -11.956 3.600 10.513 1.00 95.88 191 GLY A C 1
ATOM 1555 O O . GLY A 1 191 ? -12.097 4.819 10.409 1.00 95.88 191 GLY A O 1
ATOM 1556 N N . ARG A 1 192 ? -12.795 2.746 9.921 1.00 94.94 192 ARG A N 1
ATOM 1557 C CA . ARG A 1 192 ? -13.947 3.118 9.089 1.00 94.94 192 ARG A CA 1
ATOM 1558 C C . ARG A 1 192 ? -15.248 2.800 9.809 1.00 94.94 192 ARG A C 1
ATOM 1560 O O . ARG A 1 192 ? -15.277 2.039 10.776 1.00 94.94 192 ARG A O 1
ATOM 1567 N N . THR A 1 193 ? -16.332 3.421 9.363 1.00 92.31 193 THR A N 1
ATOM 1568 C CA . THR A 1 193 ? -17.664 3.041 9.843 1.00 92.31 193 THR A CA 1
ATOM 1569 C C . THR A 1 193 ? -18.087 1.702 9.239 1.00 92.31 193 THR A C 1
ATOM 1571 O O . THR A 1 193 ? -17.504 1.251 8.264 1.00 92.31 193 THR A O 1
ATOM 1574 N N . TYR A 1 194 ? -19.084 1.046 9.833 1.00 89.31 194 TYR A N 1
ATOM 1575 C CA . TYR A 1 194 ? -19.613 -0.225 9.322 1.00 89.31 194 TYR A CA 1
ATOM 1576 C C . TYR A 1 194 ? -20.260 -0.091 7.930 1.00 89.31 194 TYR A C 1
ATOM 1578 O O . TYR A 1 194 ? -20.279 -1.051 7.167 1.00 89.31 194 TYR A O 1
ATOM 1586 N N . ASP A 1 195 ? -20.798 1.092 7.613 1.00 88.62 195 ASP A N 1
ATOM 1587 C CA . ASP A 1 195 ? -21.481 1.368 6.343 1.00 88.62 195 ASP A CA 1
ATOM 1588 C C . ASP A 1 195 ? -20.510 1.678 5.183 1.00 88.62 195 ASP A C 1
ATOM 1590 O O . ASP A 1 195 ? -20.932 1.680 4.024 1.00 88.62 195 ASP A O 1
ATOM 1594 N N . GLU A 1 196 ? -19.241 1.981 5.488 1.00 82.00 196 GLU A N 1
ATOM 1595 C CA . GLU A 1 196 ? -18.162 2.270 4.524 1.00 82.00 196 GLU A CA 1
ATOM 1596 C C . GLU A 1 196 ? -17.383 1.009 4.130 1.00 82.00 196 GLU A C 1
ATOM 1598 O O . GLU A 1 196 ? -17.116 0.857 2.914 1.00 82.00 196 GLU A O 1
#